Protein AF-A0A6G0IEF2-F1 (afdb_monomer_lite)

pLDDT: mean 70.85, std 19.6, range [24.03, 94.25]

Foldseek 3Di:
DDPPDDDPDPVVLQPDFWWKKKWAWDDPDDDDDPGIDIDIDGHPVVRVVRVVVVCVVCVVVVIGTDPVPIDGGDQWDDDPQWIQGNFAIHGDPVLLVVLLPQDDDPDPVSLVVNVVSLVVVCLQPPPLCVLCLVSVVCVDPPDDNDCDPSNVSSSVSSSVSSNDGDGDGDDDPVADQDFDWDDDPRDDTDRSSPRDGDDPPPPPDPDD

Organism: Larimichthys crocea (NCBI:txid215358)

Structure (mmCIF, N/CA/C/O backbone):
data_AF-A0A6G0IEF2-F1
#
_entry.id   AF-A0A6G0IEF2-F1
#
loop_
_atom_site.group_PDB
_atom_site.id
_atom_site.type_symbol
_atom_site.label_atom_id
_atom_site.label_alt_id
_atom_site.label_comp_id
_atom_site.label_asym_id
_atom_site.label_entity_id
_atom_site.label_seq_id
_atom_site.pdbx_PDB_ins_code
_atom_site.Cartn_x
_atom_site.Cartn_y
_atom_site.Cartn_z
_atom_site.occupancy
_atom_site.B_iso_or_equiv
_atom_site.auth_seq_id
_atom_site.auth_comp_id
_atom_site.auth_asym_id
_atom_site.auth_atom_id
_atom_site.pdbx_PDB_model_num
ATOM 1 N N . MET A 1 1 ? 6.137 7.334 -37.998 1.00 32.16 1 MET A N 1
ATOM 2 C CA . MET A 1 1 ? 5.995 8.700 -37.447 1.00 32.16 1 MET A CA 1
ATOM 3 C C . MET A 1 1 ? 7.221 8.982 -36.601 1.00 32.16 1 MET A C 1
ATOM 5 O O . MET A 1 1 ? 7.482 8.231 -35.670 1.00 32.16 1 MET A O 1
ATOM 9 N N . ASN A 1 2 ? 8.003 9.984 -37.003 1.00 24.03 2 ASN A N 1
ATOM 10 C CA . ASN A 1 2 ? 9.298 10.329 -36.420 1.00 24.03 2 ASN A CA 1
ATOM 11 C C . ASN A 1 2 ? 9.147 10.762 -34.958 1.00 24.03 2 ASN A C 1
ATOM 13 O O . ASN A 1 2 ? 8.373 11.664 -34.644 1.00 24.03 2 ASN A O 1
ATOM 17 N N . MET A 1 3 ? 9.891 10.103 -34.072 1.00 30.22 3 MET A N 1
ATOM 18 C CA . MET A 1 3 ? 9.991 10.445 -32.658 1.00 30.22 3 MET A CA 1
ATOM 19 C C . MET A 1 3 ? 10.996 11.588 -32.485 1.00 30.22 3 MET A C 1
ATOM 21 O O . MET A 1 3 ? 12.180 11.352 -32.289 1.00 30.22 3 MET A O 1
ATOM 25 N N . SER A 1 4 ? 10.528 12.832 -32.569 1.00 30.72 4 SER A N 1
ATOM 26 C CA . SER A 1 4 ? 11.307 14.027 -32.209 1.00 30.72 4 SER A CA 1
ATOM 27 C C . SER A 1 4 ? 10.723 14.698 -30.962 1.00 30.72 4 SER A C 1
ATOM 29 O O . SER A 1 4 ? 10.407 15.886 -30.960 1.00 30.72 4 SER A O 1
ATOM 31 N N . GLY A 1 5 ? 10.526 13.908 -29.904 1.00 34.19 5 GLY A N 1
ATOM 32 C CA . GLY A 1 5 ? 10.385 14.424 -28.545 1.00 34.19 5 GLY A CA 1
ATOM 33 C C . GLY A 1 5 ? 11.778 14.495 -27.933 1.00 34.19 5 GLY A C 1
ATOM 34 O O . GLY A 1 5 ? 12.506 13.508 -27.972 1.00 34.19 5 GLY A O 1
ATOM 35 N N . THR A 1 6 ? 12.166 15.661 -27.428 1.00 36.44 6 THR A N 1
ATOM 36 C CA . THR A 1 6 ? 13.465 15.925 -26.804 1.00 36.44 6 THR A CA 1
ATOM 37 C C . THR A 1 6 ? 13.811 14.858 -25.760 1.00 36.44 6 THR A C 1
ATOM 39 O O . THR A 1 6 ? 13.226 14.801 -24.679 1.00 36.44 6 THR A O 1
ATOM 42 N N . MET A 1 7 ? 14.763 13.986 -26.108 1.00 38.66 7 MET A N 1
ATOM 43 C CA . MET A 1 7 ? 15.340 13.003 -25.197 1.00 38.66 7 MET A CA 1
ATOM 44 C C . MET A 1 7 ? 16.109 13.750 -24.098 1.00 38.66 7 MET A C 1
ATOM 46 O O . MET A 1 7 ? 16.992 14.549 -24.422 1.00 38.66 7 MET A O 1
ATOM 50 N N . PRO A 1 8 ? 15.801 13.540 -22.807 1.00 41.84 8 PRO A N 1
ATOM 51 C CA . PRO A 1 8 ? 16.641 14.060 -21.741 1.00 41.84 8 PRO A CA 1
ATOM 52 C C . PRO A 1 8 ? 18.053 13.470 -21.855 1.00 41.84 8 PRO A C 1
ATOM 54 O O . PRO A 1 8 ? 18.236 12.309 -22.216 1.00 41.84 8 PRO A O 1
ATOM 57 N N . ASN A 1 9 ? 19.043 14.317 -21.579 1.00 36.69 9 ASN A N 1
ATOM 58 C CA . ASN A 1 9 ? 20.467 14.082 -21.798 1.00 36.69 9 ASN A CA 1
ATOM 59 C C . ASN A 1 9 ? 20.933 12.711 -21.257 1.00 36.69 9 ASN A C 1
ATOM 61 O O . ASN A 1 9 ? 20.835 12.438 -20.058 1.00 36.69 9 ASN A O 1
ATOM 65 N N . MET A 1 10 ? 21.460 11.869 -22.153 1.00 38.72 10 MET A N 1
ATOM 66 C CA . MET A 1 10 ? 21.789 10.449 -21.940 1.00 38.72 10 MET A CA 1
ATOM 67 C C . MET A 1 10 ? 22.817 10.215 -20.816 1.00 38.72 10 MET A C 1
ATOM 69 O O . MET A 1 10 ? 22.871 9.135 -20.237 1.00 38.72 10 MET A O 1
ATOM 73 N N . GLN A 1 11 ? 23.590 11.241 -20.444 1.00 36.62 11 GLN A N 1
ATOM 74 C CA . GLN A 1 11 ? 24.555 11.172 -19.342 1.00 36.62 11 GLN A CA 1
ATOM 75 C C . GLN A 1 11 ? 23.940 11.349 -17.940 1.00 36.62 11 GLN A C 1
ATOM 77 O O . GLN A 1 11 ? 24.555 10.914 -16.972 1.00 36.62 11 GLN A O 1
ATOM 82 N N . MET A 1 12 ? 22.729 11.911 -17.792 1.00 36.72 12 MET A N 1
ATOM 83 C CA . MET A 1 12 ? 22.083 12.029 -16.468 1.00 36.72 12 MET A CA 1
ATOM 84 C C . MET A 1 12 ? 21.384 10.741 -16.005 1.00 36.72 12 MET A C 1
ATOM 86 O O . MET A 1 12 ? 21.143 10.569 -14.813 1.00 36.72 12 MET A O 1
ATOM 90 N N . ILE A 1 13 ? 21.048 9.835 -16.929 1.00 45.25 13 ILE A N 1
ATOM 91 C CA . ILE A 1 13 ? 20.272 8.617 -16.632 1.00 45.25 13 ILE A CA 1
ATOM 92 C C . ILE A 1 13 ? 21.174 7.496 -16.084 1.00 45.25 13 ILE A C 1
ATOM 94 O O . ILE A 1 13 ? 20.723 6.675 -15.289 1.00 45.25 13 ILE A O 1
ATOM 98 N N . ASN A 1 14 ? 22.470 7.514 -16.410 1.00 37.28 14 ASN A N 1
ATOM 99 C CA . ASN A 1 14 ? 23.418 6.454 -16.043 1.00 37.28 14 ASN A CA 1
ATOM 100 C C . ASN A 1 14 ? 23.854 6.454 -14.565 1.00 37.28 14 ASN A C 1
ATOM 102 O O . ASN A 1 14 ? 24.574 5.550 -14.149 1.00 37.28 14 ASN A O 1
ATOM 106 N N . SER A 1 15 ? 23.421 7.429 -13.760 1.00 35.66 15 SER A N 1
ATOM 107 C CA . SER A 1 15 ? 23.782 7.523 -12.334 1.00 35.66 15 SER A CA 1
ATOM 108 C C . SER A 1 15 ? 22.657 7.163 -11.360 1.00 35.66 15 SER A C 1
ATOM 110 O O . SER A 1 15 ? 22.851 7.301 -10.154 1.00 35.66 15 SER A O 1
ATOM 112 N N . LEU A 1 16 ? 21.489 6.702 -11.820 1.00 39.94 16 LEU A N 1
ATOM 113 C CA . LEU A 1 16 ? 20.338 6.488 -10.937 1.00 39.94 16 LEU A CA 1
ATOM 114 C C . LEU A 1 16 ? 19.809 5.052 -10.996 1.00 39.94 16 LEU A C 1
ATOM 116 O O . LEU A 1 16 ? 19.498 4.511 -12.050 1.00 39.94 16 LEU A O 1
ATOM 120 N N . HIS A 1 17 ? 19.710 4.449 -9.812 1.00 55.31 17 HIS A N 1
ATOM 121 C CA . HIS A 1 17 ? 19.167 3.120 -9.559 1.00 55.31 17 HIS A CA 1
ATOM 122 C C . HIS A 1 17 ? 17.777 2.920 -10.200 1.00 55.31 17 HIS A C 1
ATOM 124 O O . HIS A 1 17 ? 16.811 3.504 -9.719 1.00 55.31 17 HIS A O 1
ATOM 130 N N . GLY A 1 18 ? 17.692 2.038 -11.207 1.00 59.16 18 GLY A N 1
ATOM 131 C CA . GLY A 1 18 ? 16.477 1.436 -11.780 1.00 59.16 18 GLY A CA 1
ATOM 132 C C . GLY A 1 18 ? 15.430 2.381 -12.398 1.00 59.16 18 GLY A C 1
ATOM 133 O O . GLY A 1 18 ? 15.259 3.535 -12.012 1.00 59.16 18 GLY A O 1
ATOM 134 N N . LEU A 1 19 ? 14.683 1.863 -13.374 1.00 62.94 19 LEU A N 1
ATOM 135 C CA . LEU A 1 19 ? 13.653 2.611 -14.096 1.00 62.94 19 LEU A CA 1
ATOM 136 C C . LEU A 1 19 ? 12.293 1.937 -13.971 1.00 62.94 19 LEU A C 1
ATOM 138 O O . LEU A 1 19 ? 12.163 0.712 -13.935 1.00 62.94 19 LEU A O 1
ATOM 142 N N . VAL A 1 20 ? 11.269 2.778 -13.925 1.00 60.00 20 VAL A N 1
ATOM 143 C CA . VAL A 1 20 ? 9.866 2.405 -13.886 1.00 60.00 20 VAL A CA 1
ATOM 144 C C . VAL A 1 20 ? 9.144 3.145 -15.008 1.00 60.00 20 VAL A C 1
ATOM 146 O O . VAL A 1 20 ? 9.213 4.371 -15.129 1.00 60.00 20 VAL A O 1
ATOM 149 N N . THR A 1 21 ? 8.416 2.393 -15.822 1.00 62.84 21 THR A N 1
ATOM 150 C CA . THR A 1 21 ? 7.542 2.924 -16.866 1.00 62.84 21 THR A CA 1
ATOM 151 C C . THR A 1 21 ? 6.118 2.482 -16.586 1.00 62.84 21 THR A C 1
ATOM 153 O O . THR A 1 21 ? 5.859 1.301 -16.378 1.00 62.84 21 THR A O 1
ATOM 156 N N . LEU A 1 22 ? 5.191 3.435 -16.590 1.00 66.12 22 LEU A N 1
ATOM 157 C CA . LEU A 1 22 ? 3.755 3.190 -16.552 1.00 66.12 22 LEU A CA 1
ATOM 158 C C . LEU A 1 22 ? 3.189 3.447 -17.949 1.00 66.12 22 LEU A C 1
ATOM 160 O O . LEU A 1 22 ? 3.193 4.584 -18.429 1.00 66.12 22 LEU A O 1
ATOM 164 N N . PHE A 1 23 ? 2.681 2.397 -18.577 1.00 62.25 23 PHE A N 1
ATOM 165 C CA . PHE A 1 23 ? 1.851 2.484 -19.765 1.00 62.25 23 PHE A CA 1
ATOM 166 C C . PHE A 1 23 ? 0.384 2.503 -19.369 1.00 62.25 23 PHE A C 1
ATOM 168 O O . PHE A 1 23 ? -0.100 1.567 -18.745 1.00 62.25 23 PHE A O 1
ATOM 175 N N . THR A 1 24 ? -0.336 3.530 -19.796 1.00 58.59 24 THR A N 1
ATOM 176 C CA . THR A 1 24 ? -1.799 3.531 -19.727 1.00 58.59 24 THR A CA 1
ATOM 177 C C . THR A 1 24 ? -2.323 3.002 -21.049 1.00 58.59 24 THR A C 1
ATOM 179 O O . THR A 1 24 ? -1.968 3.532 -22.106 1.00 58.59 24 THR A O 1
ATOM 182 N N . LEU A 1 25 ? -3.147 1.959 -21.022 1.00 56.38 25 LEU A N 1
ATOM 183 C CA . LEU A 1 25 ? -3.680 1.352 -22.238 1.00 56.38 25 LEU A CA 1
ATOM 184 C C . LEU A 1 25 ? -4.826 2.193 -22.828 1.00 56.38 25 LEU A C 1
ATOM 186 O O . LEU A 1 25 ? -5.594 2.841 -22.121 1.00 56.38 25 LEU A O 1
ATOM 190 N N . LEU A 1 26 ? -4.934 2.199 -24.157 1.00 51.12 26 LEU A N 1
ATOM 191 C CA . LEU A 1 26 ? -6.142 2.576 -24.892 1.00 51.12 26 LEU A CA 1
ATOM 192 C C . LEU A 1 26 ? -6.751 1.300 -25.458 1.00 51.12 26 LEU A C 1
ATOM 194 O O . LEU A 1 26 ? -6.205 0.698 -26.384 1.00 51.12 26 LEU A O 1
ATOM 198 N N . MET A 1 27 ? -7.899 0.905 -24.921 1.00 50.88 27 MET A N 1
ATOM 199 C CA . MET A 1 27 ? -8.697 -0.160 -25.516 1.00 50.88 27 MET A CA 1
ATOM 200 C C . MET A 1 27 ? -9.493 0.380 -26.709 1.00 50.88 27 MET A C 1
ATOM 202 O O . MET A 1 27 ? -10.083 1.457 -26.641 1.00 50.88 27 MET A O 1
ATOM 206 N N . VAL A 1 28 ? -9.509 -0.403 -27.790 1.00 50.53 28 VAL A N 1
ATOM 207 C CA . VAL A 1 28 ? -10.280 -0.170 -29.026 1.00 50.53 28 VAL A CA 1
ATOM 208 C C . VAL A 1 28 ? -11.658 -0.875 -28.970 1.00 50.53 28 VAL A C 1
ATOM 210 O O . VAL A 1 28 ? -12.433 -0.766 -29.909 1.00 50.53 28 VAL A O 1
ATOM 213 N N . ASN A 1 29 ? -12.017 -1.558 -27.867 1.00 42.44 29 ASN A N 1
ATOM 214 C CA . ASN A 1 29 ? -13.294 -2.282 -27.715 1.00 42.44 29 ASN A CA 1
ATOM 215 C C . ASN A 1 29 ? -13.947 -2.121 -26.320 1.00 42.44 29 ASN A C 1
ATOM 217 O O . ASN A 1 29 ? -13.227 -1.947 -25.332 1.00 42.44 29 ASN A O 1
ATOM 221 N N . PRO A 1 30 ? -15.294 -2.201 -26.206 1.00 49.78 30 PRO A N 1
ATOM 222 C CA . PRO A 1 30 ? -16.019 -1.957 -24.963 1.00 49.78 30 PRO A CA 1
ATOM 223 C C . PRO A 1 30 ? -16.183 -3.261 -24.165 1.00 49.78 30 PRO A C 1
ATOM 225 O O . PRO A 1 30 ? -17.080 -4.056 -24.428 1.00 49.78 30 PRO A O 1
ATOM 228 N N . GLY A 1 31 ? -15.321 -3.503 -23.179 1.00 48.03 31 GLY A N 1
ATOM 229 C CA . GLY A 1 31 ? -15.461 -4.668 -22.301 1.00 48.03 31 GLY A CA 1
ATOM 230 C C . GLY A 1 31 ? -14.334 -4.788 -21.284 1.00 48.03 31 GLY A C 1
ATOM 231 O O . GLY A 1 31 ? -13.298 -5.350 -21.600 1.00 48.03 31 GLY A O 1
ATOM 232 N N . ASN A 1 32 ? -14.587 -4.263 -20.081 1.00 47.66 32 ASN A N 1
ATOM 233 C CA . ASN A 1 32 ? -13.824 -4.365 -18.827 1.00 47.66 32 ASN A CA 1
ATOM 234 C C . ASN A 1 32 ? -12.306 -4.040 -18.889 1.00 47.66 32 ASN A C 1
ATOM 236 O O . ASN A 1 32 ? -11.521 -4.839 -19.399 1.00 47.66 32 ASN A O 1
ATOM 240 N N . PRO A 1 33 ? -11.853 -2.895 -18.349 1.00 51.59 33 PRO A N 1
ATOM 241 C CA . PRO A 1 33 ? -10.510 -2.408 -18.618 1.00 51.59 33 PRO A CA 1
ATOM 242 C C . PRO A 1 33 ? -9.421 -3.132 -17.812 1.00 51.59 33 PRO A C 1
ATOM 244 O O . PRO A 1 33 ? -9.466 -3.224 -16.587 1.00 51.59 33 PRO A O 1
ATOM 247 N N . LEU A 1 34 ? -8.372 -3.566 -18.511 1.00 52.03 34 LEU A N 1
ATOM 248 C CA . LEU A 1 34 ? -7.019 -3.485 -17.967 1.00 52.03 34 LEU A CA 1
ATOM 249 C C . LEU A 1 34 ? -6.549 -2.048 -18.229 1.00 52.03 34 LEU A C 1
ATOM 251 O O . LEU A 1 34 ? -6.310 -1.691 -19.380 1.00 52.03 34 LEU A O 1
ATOM 255 N N . ASP A 1 35 ? -6.499 -1.212 -17.192 1.00 67.44 35 ASP A N 1
ATOM 256 C CA . ASP A 1 35 ? -6.269 0.232 -17.359 1.00 67.44 35 ASP A CA 1
ATOM 257 C C . ASP A 1 35 ? -4.784 0.584 -17.560 1.00 67.44 35 ASP A C 1
ATOM 259 O O . ASP A 1 35 ? -4.432 1.393 -18.421 1.00 67.44 35 ASP A O 1
ATOM 263 N N . ASP A 1 36 ? -3.896 -0.057 -16.800 1.00 72.62 36 ASP A N 1
ATOM 264 C CA . ASP A 1 36 ? -2.512 0.382 -16.646 1.00 72.62 36 ASP A CA 1
ATOM 265 C C . ASP A 1 36 ? -1.541 -0.806 -16.513 1.00 72.62 36 ASP A C 1
ATOM 267 O O . ASP A 1 36 ? -1.758 -1.732 -15.728 1.00 72.62 36 ASP A O 1
ATOM 271 N N . ILE A 1 37 ? -0.433 -0.759 -17.254 1.00 77.62 37 ILE A N 1
ATOM 272 C CA . ILE A 1 37 ? 0.688 -1.701 -17.184 1.00 77.62 37 ILE A CA 1
ATOM 273 C C . ILE A 1 37 ? 1.899 -0.982 -16.600 1.00 77.62 37 ILE A C 1
ATOM 275 O O . ILE A 1 37 ? 2.319 0.057 -17.106 1.00 77.62 37 ILE A O 1
ATOM 279 N N . ILE A 1 38 ? 2.513 -1.573 -15.576 1.00 78.56 38 ILE A N 1
ATOM 280 C CA . ILE A 1 38 ? 3.795 -1.110 -15.037 1.00 78.56 38 ILE A CA 1
ATOM 281 C C . ILE A 1 38 ? 4.899 -2.063 -15.463 1.00 78.56 38 ILE A C 1
ATOM 283 O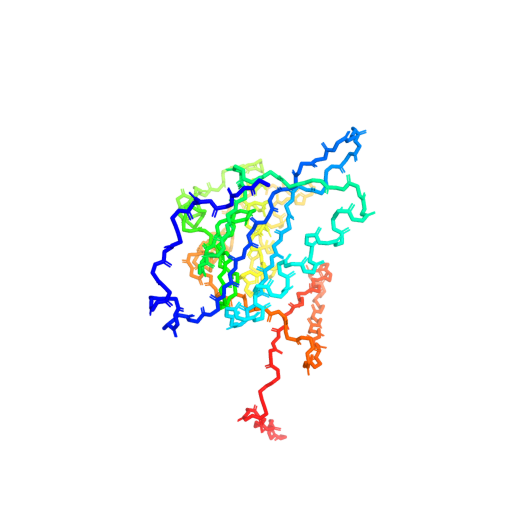 O . ILE A 1 38 ? 4.790 -3.275 -15.299 1.00 78.56 38 ILE A O 1
ATOM 287 N N . ILE A 1 39 ? 5.983 -1.482 -15.960 1.00 78.75 39 ILE A N 1
ATOM 288 C CA . ILE A 1 39 ? 7.228 -2.162 -16.291 1.00 78.75 39 ILE A CA 1
ATOM 289 C C . ILE A 1 39 ? 8.297 -1.640 -15.339 1.00 78.75 39 ILE A C 1
ATOM 291 O O . ILE A 1 39 ? 8.454 -0.428 -15.172 1.00 78.75 39 ILE A O 1
ATOM 295 N N . PHE A 1 40 ? 9.032 -2.557 -14.722 1.00 75.12 40 PHE A N 1
ATOM 296 C CA . PHE A 1 40 ? 10.177 -2.265 -13.871 1.00 75.12 40 PHE A CA 1
ATOM 297 C C . PHE A 1 40 ? 11.394 -2.995 -14.421 1.00 75.12 40 PHE A C 1
ATOM 299 O O . PHE A 1 40 ? 11.306 -4.185 -14.719 1.00 75.12 40 PHE A O 1
ATOM 306 N N . SER A 1 41 ? 12.524 -2.292 -14.488 1.00 75.19 41 SER A N 1
ATOM 307 C CA . SER A 1 41 ? 13.797 -2.895 -14.877 1.00 75.19 41 SER A CA 1
ATOM 308 C C . SER A 1 41 ? 14.954 -2.238 -14.126 1.00 75.19 41 SER A C 1
ATOM 310 O O . SER A 1 41 ? 14.910 -1.060 -13.759 1.00 75.19 41 SER A O 1
ATOM 312 N N . SER A 1 42 ? 16.011 -3.009 -13.886 1.00 73.56 42 SER A N 1
ATOM 313 C CA . SER A 1 42 ? 17.159 -2.595 -13.071 1.00 73.56 42 SER A CA 1
ATOM 314 C C . SER A 1 42 ? 18.173 -1.710 -13.802 1.00 73.56 42 SER A C 1
ATOM 316 O O . SER A 1 42 ? 18.952 -1.033 -13.136 1.00 73.56 42 SER A O 1
ATOM 318 N N . SER A 1 43 ? 18.170 -1.695 -15.139 1.00 76.19 43 SER A N 1
ATOM 319 C CA . SER A 1 43 ? 19.040 -0.851 -15.970 1.00 76.19 43 SER A CA 1
ATOM 320 C C . SER A 1 43 ? 18.274 -0.268 -17.155 1.00 76.19 43 SER A C 1
ATOM 322 O O . SER A 1 43 ? 17.198 -0.759 -17.503 1.00 76.19 43 SER A O 1
ATOM 324 N N . TRP A 1 44 ? 18.832 0.768 -17.784 1.00 77.19 44 TRP A N 1
ATOM 325 C CA . TRP A 1 44 ? 18.257 1.385 -18.981 1.00 77.19 44 TRP A CA 1
ATOM 326 C C . TRP A 1 44 ? 18.138 0.399 -20.146 1.00 77.19 44 TRP A C 1
ATOM 328 O O . TRP A 1 44 ? 17.095 0.327 -20.794 1.00 77.19 44 TRP A O 1
ATOM 338 N N . GLU A 1 45 ? 19.182 -0.392 -20.380 1.00 82.31 45 GLU A N 1
ATOM 339 C CA . GLU A 1 45 ? 19.264 -1.351 -21.482 1.00 82.31 45 GLU A CA 1
ATOM 340 C C . GLU A 1 45 ? 18.170 -2.410 -21.353 1.00 82.31 45 GLU A C 1
ATOM 342 O O . GLU A 1 45 ? 17.415 -2.644 -22.298 1.00 82.31 45 GLU A O 1
ATOM 347 N N . GLN A 1 46 ? 18.029 -2.981 -20.152 1.00 80.75 46 GLN A N 1
ATOM 348 C CA . GLN A 1 46 ? 16.972 -3.943 -19.860 1.00 80.75 46 GLN A CA 1
ATOM 349 C C . GLN A 1 46 ? 15.591 -3.292 -19.970 1.00 80.75 46 GLN A C 1
ATOM 351 O O . GLN A 1 46 ? 14.667 -3.887 -20.512 1.00 80.75 46 GLN A O 1
ATOM 356 N N . HIS A 1 47 ? 15.451 -2.048 -19.510 1.00 81.38 47 HIS A N 1
ATOM 357 C CA . HIS A 1 47 ? 14.175 -1.346 -19.550 1.00 81.38 47 HIS A CA 1
ATOM 358 C C . HIS A 1 47 ? 13.684 -1.066 -20.964 1.00 81.38 47 HIS A C 1
ATOM 360 O O . HIS A 1 47 ? 12.507 -1.256 -21.257 1.00 81.38 47 HIS A O 1
ATOM 366 N N . SER A 1 48 ? 14.585 -0.639 -21.846 1.00 82.94 48 SER A N 1
ATOM 367 C CA . SER A 1 48 ? 14.280 -0.430 -23.260 1.00 82.94 48 SER A CA 1
ATOM 368 C C . SER A 1 48 ? 13.810 -1.732 -23.916 1.00 82.94 48 SER A C 1
ATOM 370 O O . SER A 1 48 ? 12.787 -1.748 -24.605 1.00 82.94 48 SER A O 1
ATOM 372 N N . TYR A 1 49 ? 14.501 -2.840 -23.628 1.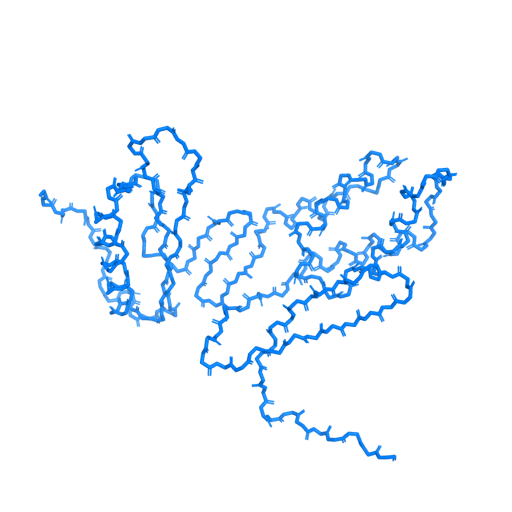00 87.62 49 TYR A N 1
ATOM 373 C CA . TYR A 1 49 ? 14.117 -4.168 -24.101 1.00 87.62 49 TYR A CA 1
ATOM 374 C C . TYR A 1 49 ? 12.737 -4.600 -23.581 1.00 87.62 49 TYR A C 1
ATOM 376 O O . TYR A 1 49 ? 11.876 -4.988 -24.371 1.00 87.62 49 TYR A O 1
ATOM 384 N N . ASP A 1 50 ? 12.493 -4.485 -22.273 1.00 84.56 50 ASP A N 1
ATOM 385 C CA . ASP A 1 50 ? 11.230 -4.888 -21.644 1.00 84.56 50 ASP A CA 1
ATOM 386 C C . ASP A 1 50 ? 10.050 -4.061 -22.170 1.00 84.56 50 ASP A C 1
ATOM 388 O O . ASP A 1 50 ? 8.987 -4.603 -22.483 1.00 84.56 50 ASP A O 1
ATOM 392 N N . VAL A 1 51 ? 10.245 -2.747 -22.315 1.00 85.94 51 VAL A N 1
ATOM 393 C CA . VAL A 1 51 ? 9.263 -1.833 -22.906 1.00 85.94 51 VAL A CA 1
ATOM 394 C C . VAL A 1 51 ? 8.914 -2.260 -24.328 1.00 85.94 51 VAL A C 1
ATOM 396 O O . VAL A 1 51 ? 7.730 -2.383 -24.651 1.00 85.94 51 VAL A O 1
ATOM 399 N N . GLN A 1 52 ? 9.919 -2.522 -25.164 1.00 87.81 52 GLN A N 1
ATOM 400 C CA . GLN A 1 52 ? 9.705 -2.953 -26.543 1.00 87.81 52 GLN A CA 1
ATOM 401 C C . GLN A 1 52 ? 8.941 -4.284 -26.595 1.00 87.81 52 GLN A C 1
ATOM 403 O O . GLN A 1 52 ? 7.926 -4.387 -27.284 1.00 87.81 52 GLN A O 1
ATOM 408 N N . ALA A 1 53 ? 9.350 -5.266 -25.788 1.00 88.19 53 ALA A N 1
ATOM 409 C CA . ALA A 1 53 ? 8.699 -6.570 -25.717 1.00 88.19 53 ALA A CA 1
ATOM 410 C C . ALA A 1 53 ? 7.224 -6.478 -25.283 1.00 88.19 53 ALA A C 1
ATOM 412 O O . ALA A 1 53 ? 6.373 -7.208 -25.799 1.00 88.19 53 ALA A O 1
ATOM 413 N N . VAL A 1 54 ? 6.895 -5.581 -24.346 1.00 86.31 54 VAL A N 1
ATOM 414 C CA . VAL A 1 54 ? 5.505 -5.332 -23.936 1.00 86.31 54 VAL A CA 1
ATOM 415 C C . VAL A 1 54 ? 4.712 -4.659 -25.054 1.00 86.31 54 VAL A C 1
ATOM 417 O O . VAL A 1 54 ? 3.601 -5.099 -25.344 1.00 86.31 54 VAL A O 1
ATOM 420 N N . LEU A 1 55 ? 5.266 -3.641 -25.717 1.00 85.00 55 LEU A N 1
ATOM 421 C CA . LEU A 1 55 ? 4.597 -2.963 -26.833 1.00 85.00 55 LEU A CA 1
ATOM 422 C C . LEU A 1 55 ? 4.306 -3.915 -28.000 1.00 85.00 55 LEU A C 1
ATOM 424 O O . LEU A 1 55 ? 3.221 -3.847 -28.580 1.00 85.00 55 LEU A O 1
ATOM 428 N N . ASP A 1 56 ? 5.224 -4.829 -28.309 1.00 87.69 56 ASP A N 1
ATOM 429 C CA . ASP A 1 56 ? 5.024 -5.830 -29.358 1.00 87.69 56 ASP A CA 1
ATOM 430 C C . ASP A 1 56 ? 3.916 -6.826 -28.987 1.00 87.69 56 ASP A C 1
ATOM 432 O O . ASP A 1 56 ? 3.045 -7.121 -29.806 1.00 87.69 56 ASP A O 1
ATOM 436 N N . LYS A 1 57 ? 3.868 -7.282 -27.727 1.00 87.62 57 LYS A N 1
ATOM 437 C CA . LYS A 1 57 ? 2.768 -8.128 -27.230 1.00 87.62 57 LYS A CA 1
ATOM 438 C C . LYS A 1 57 ? 1.419 -7.413 -27.279 1.00 87.62 57 LYS A C 1
ATOM 440 O O . LYS A 1 57 ? 0.435 -8.015 -27.701 1.00 87.62 57 LYS A O 1
ATOM 445 N N . LEU A 1 58 ? 1.370 -6.142 -26.878 1.00 85.12 58 LEU A N 1
ATOM 446 C CA . LEU A 1 58 ? 0.153 -5.331 -26.942 1.00 85.12 58 LEU A CA 1
ATOM 447 C C . LEU A 1 58 ? -0.328 -5.175 -28.383 1.00 85.12 58 LEU A C 1
ATOM 449 O O . LEU A 1 58 ? -1.502 -5.412 -28.659 1.00 85.12 58 LEU A O 1
ATOM 453 N N . ARG A 1 59 ? 0.586 -4.871 -29.311 1.00 85.00 59 ARG A N 1
ATOM 454 C CA . ARG A 1 59 ? 0.275 -4.772 -30.740 1.00 85.00 59 ARG A CA 1
ATOM 455 C C . ARG A 1 59 ? -0.295 -6.081 -31.285 1.00 85.00 59 ARG A C 1
ATOM 457 O O . ARG A 1 59 ? -1.318 -6.050 -31.962 1.00 85.00 59 ARG A O 1
ATOM 464 N N . ASN A 1 60 ? 0.321 -7.216 -30.953 1.00 86.00 60 ASN A N 1
ATOM 465 C CA . ASN A 1 60 ? -0.148 -8.537 -31.382 1.00 86.00 60 ASN A CA 1
ATOM 466 C C . ASN A 1 60 ? -1.525 -8.893 -30.799 1.00 86.00 60 ASN A C 1
ATOM 468 O O . ASN A 1 60 ? -2.297 -9.598 -31.439 1.00 86.00 60 ASN A O 1
ATOM 472 N N . ALA A 1 61 ? -1.850 -8.381 -29.610 1.00 83.19 61 ALA A N 1
ATOM 473 C CA . ALA A 1 61 ? -3.159 -8.532 -28.980 1.00 83.19 61 ALA A CA 1
ATOM 474 C C . ALA A 1 61 ? -4.212 -7.517 -29.480 1.00 83.19 61 ALA A C 1
ATOM 476 O O . ALA A 1 61 ? -5.333 -7.505 -28.975 1.00 83.19 61 ALA A O 1
ATOM 477 N N . GLY A 1 62 ? -3.874 -6.644 -30.439 1.00 81.62 62 GLY A N 1
ATOM 478 C CA . GLY A 1 62 ? -4.773 -5.593 -30.930 1.00 81.62 62 GLY A CA 1
ATOM 479 C C . GLY A 1 62 ? -5.002 -4.450 -29.933 1.00 81.62 62 GLY A C 1
ATOM 480 O O . GLY A 1 62 ? -5.984 -3.717 -30.043 1.00 81.62 62 GLY A O 1
ATOM 481 N N . LEU A 1 63 ? -4.111 -4.292 -28.950 1.00 81.56 63 LEU A N 1
ATOM 482 C CA . LEU A 1 63 ? -4.184 -3.273 -27.907 1.00 81.56 63 LEU A CA 1
ATOM 483 C C . LEU A 1 63 ? -3.314 -2.067 -28.263 1.00 81.56 63 LEU A C 1
ATOM 485 O O . LEU A 1 63 ? -2.194 -2.205 -28.756 1.00 81.56 63 LEU A O 1
ATOM 489 N N . SER A 1 64 ? -3.822 -0.868 -27.985 1.00 77.31 64 SER A N 1
ATOM 490 C CA . SER A 1 64 ? -3.095 0.389 -28.176 1.00 77.31 64 SER A CA 1
ATOM 491 C C . SER A 1 64 ? -2.736 1.017 -26.831 1.00 77.31 64 SER A C 1
ATOM 493 O O . SER A 1 64 ? -3.295 0.675 -25.794 1.00 77.31 64 SER A O 1
ATOM 495 N N . VAL A 1 65 ? -1.789 1.954 -26.830 1.00 80.81 65 VAL A N 1
ATOM 496 C CA . VAL A 1 65 ? -1.327 2.646 -25.618 1.00 80.81 65 VAL A CA 1
ATOM 497 C C . VAL A 1 65 ? -1.665 4.131 -25.698 1.00 80.81 65 VAL A C 1
ATOM 499 O O . VAL A 1 65 ? -1.458 4.774 -26.728 1.00 80.81 65 VAL A O 1
ATOM 502 N N . ASN A 1 66 ? -2.148 4.711 -24.595 1.00 80.44 66 ASN A N 1
ATOM 503 C CA . ASN A 1 66 ? -2.330 6.151 -24.472 1.00 80.44 66 ASN A CA 1
ATOM 504 C C . ASN A 1 66 ? -0.993 6.824 -24.174 1.00 80.44 66 ASN A C 1
ATOM 506 O O . ASN A 1 66 ? -0.640 7.041 -23.013 1.00 80.44 66 ASN A O 1
ATOM 510 N N . MET A 1 67 ? -0.264 7.232 -25.206 1.00 76.44 67 MET A N 1
ATOM 511 C CA . MET A 1 67 ? 1.010 7.931 -25.011 1.00 76.44 67 MET A CA 1
ATOM 512 C C . MET A 1 67 ? 0.882 9.236 -24.212 1.00 76.44 67 MET A C 1
ATOM 514 O O . MET A 1 67 ? 1.821 9.607 -23.518 1.00 76.44 67 MET A O 1
ATOM 518 N N . LYS A 1 68 ? -0.276 9.914 -24.247 1.00 75.00 68 LYS A N 1
ATOM 519 C CA . LYS A 1 68 ? -0.493 11.163 -23.495 1.00 75.00 68 LYS A CA 1
ATOM 520 C C . LYS A 1 68 ? -0.681 10.932 -21.993 1.00 75.00 68 LYS A C 1
ATOM 522 O O . LYS A 1 68 ? -0.343 11.809 -21.207 1.00 75.00 68 LYS A O 1
ATOM 527 N N . LYS A 1 69 ? -1.251 9.787 -21.599 1.00 74.12 69 LYS A N 1
ATOM 528 C CA . LYS A 1 69 ? -1.456 9.419 -20.183 1.00 74.12 69 LYS A CA 1
ATOM 529 C C . LYS A 1 69 ? -0.316 8.567 -19.617 1.00 74.12 69 LYS A C 1
ATOM 531 O O . LYS A 1 69 ? -0.123 8.547 -18.404 1.00 74.12 69 LYS A O 1
ATOM 536 N N . SER A 1 70 ? 0.453 7.915 -20.488 1.00 78.75 70 SER A N 1
ATOM 537 C CA . SER A 1 70 ? 1.595 7.087 -20.105 1.00 78.75 70 SER A CA 1
ATOM 538 C C . SER A 1 70 ? 2.738 7.927 -19.536 1.00 78.75 70 SER A C 1
ATOM 540 O O . SER A 1 70 ? 3.022 9.035 -19.993 1.00 78.75 70 SER A O 1
ATOM 542 N N . LYS A 1 71 ? 3.433 7.375 -18.542 1.00 79.56 71 LYS A N 1
ATOM 543 C CA . LYS A 1 71 ? 4.607 7.974 -17.903 1.00 79.56 71 LYS A CA 1
ATOM 544 C C . LYS A 1 71 ? 5.799 7.062 -18.151 1.00 79.56 71 LYS A C 1
ATOM 546 O O . LYS A 1 71 ? 5.961 6.053 -17.471 1.00 79.56 71 LYS A O 1
ATOM 551 N N . LEU A 1 72 ? 6.625 7.424 -19.125 1.00 77.69 72 LEU A N 1
ATOM 552 C CA . LEU A 1 72 ? 7.794 6.631 -19.498 1.00 77.69 72 LEU A CA 1
ATOM 553 C C . LEU A 1 72 ? 9.046 7.061 -18.735 1.00 77.69 72 LEU A C 1
ATOM 555 O O . LEU A 1 72 ? 9.193 8.241 -18.404 1.00 77.69 72 LEU A O 1
ATOM 559 N N . PHE A 1 73 ? 9.949 6.102 -18.527 1.00 75.81 73 PHE A N 1
ATOM 560 C CA . PHE A 1 73 ? 11.330 6.312 -18.085 1.00 75.81 73 PHE A CA 1
ATOM 561 C C . PHE A 1 73 ? 11.442 7.168 -16.814 1.00 75.81 73 PHE A C 1
ATOM 563 O O . PHE A 1 73 ? 12.200 8.137 -16.753 1.00 75.81 73 PHE A O 1
ATOM 570 N N . ARG A 1 74 ? 10.646 6.846 -15.789 1.00 79.69 74 ARG A N 1
ATOM 571 C CA . ARG A 1 74 ? 10.674 7.535 -14.493 1.00 79.69 74 ARG A CA 1
ATOM 572 C C . ARG A 1 74 ? 11.439 6.707 -13.467 1.00 79.69 74 ARG A C 1
ATOM 574 O O . ARG A 1 74 ? 11.434 5.488 -13.513 1.00 79.69 74 ARG A O 1
ATOM 581 N N . THR A 1 75 ? 12.058 7.360 -12.493 1.00 75.44 75 THR A N 1
ATOM 582 C CA . THR A 1 75 ? 12.662 6.677 -11.332 1.00 75.44 75 THR A CA 1
ATOM 583 C C . THR A 1 75 ? 11.622 6.351 -10.253 1.00 75.44 75 THR A C 1
ATOM 585 O O . THR A 1 75 ? 11.809 5.439 -9.447 1.00 75.44 75 THR A O 1
ATOM 588 N N . SER A 1 76 ? 10.500 7.081 -10.246 1.00 79.06 76 SER A N 1
ATOM 589 C CA . SER A 1 76 ? 9.331 6.815 -9.407 1.00 79.06 76 SER A CA 1
ATOM 590 C C . SER A 1 76 ? 8.035 7.307 -10.060 1.00 79.06 76 SER A C 1
ATOM 592 O O . SER A 1 76 ? 8.045 8.248 -10.858 1.00 79.06 76 SER A O 1
ATOM 594 N N . LEU A 1 77 ? 6.908 6.673 -9.730 1.00 82.31 77 LEU A N 1
ATOM 595 C CA . LEU A 1 77 ? 5.581 7.065 -10.203 1.00 82.31 77 LEU A CA 1
ATOM 596 C C . LEU A 1 77 ? 4.486 6.768 -9.176 1.00 82.31 77 LEU A C 1
ATOM 598 O O . LEU A 1 77 ? 4.565 5.803 -8.424 1.00 82.31 77 LEU A O 1
ATOM 602 N N . LYS A 1 78 ? 3.437 7.595 -9.174 1.00 80.62 78 LYS A N 1
ATOM 603 C CA . LYS A 1 78 ? 2.213 7.373 -8.392 1.00 80.62 78 LYS A CA 1
ATOM 604 C C . LYS A 1 78 ? 1.287 6.416 -9.146 1.00 80.62 78 LYS A C 1
ATOM 606 O O . LYS A 1 78 ? 0.945 6.698 -10.296 1.00 80.62 78 LYS A O 1
ATOM 611 N N . PHE A 1 79 ? 0.892 5.324 -8.497 1.00 76.50 79 PHE A N 1
ATOM 612 C CA . PHE A 1 79 ? 0.003 4.286 -9.018 1.00 76.50 79 PHE A CA 1
ATOM 613 C C . PHE A 1 79 ? -0.891 3.722 -7.909 1.00 76.50 79 PHE A C 1
ATOM 615 O O . PHE A 1 79 ? -0.387 3.305 -6.871 1.00 76.50 79 PHE A O 1
ATOM 622 N N . LEU A 1 80 ? -2.213 3.727 -8.115 1.00 73.94 80 LEU A N 1
ATOM 623 C CA . LEU A 1 80 ? -3.219 3.206 -7.169 1.00 73.94 80 LEU A CA 1
ATOM 624 C C . LEU A 1 80 ? -3.037 3.676 -5.706 1.00 73.94 80 LEU A C 1
ATOM 626 O O . LEU A 1 80 ? -3.226 2.911 -4.765 1.00 73.94 80 LEU A O 1
ATOM 630 N N . GLY A 1 81 ? -2.648 4.940 -5.495 1.00 72.69 81 GLY A N 1
ATOM 631 C CA . GLY A 1 81 ? -2.421 5.494 -4.149 1.00 72.69 81 GLY A CA 1
ATOM 632 C C . GLY A 1 81 ? -1.099 5.075 -3.489 1.00 72.69 81 GLY A C 1
ATOM 633 O O . GLY A 1 81 ? -0.917 5.284 -2.286 1.00 72.69 81 GLY A O 1
ATOM 634 N N . HIS A 1 82 ? -0.180 4.510 -4.273 1.00 80.19 82 HIS A N 1
ATOM 635 C CA . HIS A 1 82 ? 1.178 4.147 -3.884 1.00 80.19 82 HIS A CA 1
ATOM 636 C C . HIS A 1 82 ? 2.210 4.863 -4.757 1.00 80.19 82 HIS A C 1
ATOM 638 O O . HIS A 1 82 ? 1.925 5.244 -5.892 1.00 80.19 82 HIS A O 1
ATOM 644 N N . ILE A 1 83 ? 3.430 5.005 -4.247 1.00 82.75 83 ILE A N 1
ATOM 645 C CA . ILE A 1 83 ? 4.599 5.418 -5.021 1.00 82.75 83 ILE A CA 1
ATOM 646 C C . ILE A 1 83 ? 5.392 4.163 -5.365 1.00 82.75 83 ILE A C 1
ATOM 648 O O . ILE A 1 83 ? 5.919 3.491 -4.484 1.00 82.75 83 ILE A O 1
ATOM 652 N N . VAL A 1 84 ? 5.480 3.848 -6.650 1.00 81.19 84 VAL A N 1
ATOM 653 C CA . VAL A 1 84 ? 6.285 2.745 -7.174 1.00 81.19 84 VAL A CA 1
ATOM 654 C C . VAL A 1 84 ? 7.613 3.313 -7.651 1.00 81.19 84 VAL A C 1
ATOM 656 O O . VAL A 1 84 ? 7.638 4.231 -8.468 1.00 81.19 84 VAL A O 1
ATOM 659 N N . SER A 1 85 ? 8.714 2.780 -7.142 1.00 80.44 85 SER A N 1
ATOM 660 C CA . SER A 1 85 ? 10.078 3.143 -7.520 1.00 80.44 85 SER A CA 1
ATOM 661 C C . SER A 1 85 ? 10.898 1.891 -7.821 1.00 80.44 85 SER A C 1
ATOM 663 O O . SER A 1 85 ? 10.429 0.763 -7.655 1.00 80.44 85 SER A O 1
ATOM 665 N N . ALA A 1 86 ? 12.155 2.077 -8.218 1.00 70.50 86 ALA A N 1
ATOM 666 C CA . ALA A 1 86 ? 13.081 0.964 -8.384 1.00 70.50 86 ALA A CA 1
ATOM 667 C C . ALA A 1 86 ? 13.346 0.172 -7.089 1.00 70.50 86 ALA A C 1
ATOM 669 O O . ALA A 1 86 ? 13.657 -1.016 -7.138 1.00 70.50 86 ALA A O 1
ATOM 670 N N . THR A 1 87 ? 13.226 0.816 -5.926 1.00 71.81 87 THR A N 1
ATOM 671 C CA . THR A 1 87 ? 13.490 0.190 -4.623 1.00 71.81 87 THR A CA 1
ATOM 672 C C . THR A 1 87 ? 12.284 -0.562 -4.065 1.00 71.81 87 THR A C 1
ATOM 674 O O . THR A 1 87 ? 12.445 -1.370 -3.150 1.00 71.81 87 THR A O 1
ATOM 677 N N . GLY A 1 88 ? 11.089 -0.332 -4.613 1.00 75.06 88 GLY A N 1
ATOM 678 C CA . GLY A 1 88 ? 9.873 -1.014 -4.199 1.00 75.06 88 GLY A CA 1
ATOM 679 C C . GLY A 1 88 ? 8.631 -0.138 -4.288 1.00 75.06 88 GLY A C 1
ATOM 680 O O . GLY A 1 88 ? 8.561 0.827 -5.046 1.00 75.06 88 GLY A O 1
ATOM 681 N N . VAL A 1 89 ? 7.634 -0.495 -3.490 1.00 81.62 89 VAL A N 1
ATOM 682 C CA . VAL A 1 89 ? 6.357 0.200 -3.367 1.00 81.62 89 VAL A CA 1
ATOM 683 C C . VAL A 1 89 ? 6.303 0.891 -2.010 1.00 81.62 89 VAL A C 1
ATOM 685 O O . VAL A 1 89 ? 6.515 0.265 -0.969 1.00 81.62 89 VAL A O 1
ATOM 688 N N . ASN A 1 90 ? 6.007 2.185 -2.024 1.00 82.56 90 ASN A N 1
ATOM 689 C CA . ASN A 1 90 ? 5.804 3.018 -0.847 1.00 82.56 90 ASN A CA 1
ATOM 690 C C . ASN A 1 90 ? 4.364 3.549 -0.816 1.00 82.56 90 ASN A C 1
ATOM 692 O O . ASN A 1 90 ? 3.672 3.587 -1.835 1.00 82.56 90 ASN A O 1
ATOM 696 N N . VAL A 1 91 ? 3.894 3.951 0.357 1.00 82.62 91 VAL A N 1
ATOM 697 C CA . VAL A 1 91 ? 2.631 4.674 0.494 1.00 82.62 91 VAL A CA 1
ATOM 698 C C . VAL A 1 91 ? 2.842 6.114 0.043 1.00 82.62 91 VAL A C 1
ATOM 700 O O . VAL A 1 91 ? 3.894 6.711 0.260 1.00 82.62 91 VAL A O 1
ATOM 703 N N . ASP A 1 92 ? 1.835 6.663 -0.617 1.00 81.88 92 ASP A N 1
ATOM 704 C CA . ASP A 1 92 ? 1.807 8.069 -0.987 1.00 81.88 92 ASP A CA 1
ATOM 705 C C . ASP A 1 92 ? 1.749 8.983 0.258 1.00 81.88 92 ASP A C 1
ATOM 707 O O . ASP A 1 92 ? 0.863 8.778 1.095 1.00 81.88 92 ASP A O 1
ATOM 711 N N . PRO A 1 93 ? 2.641 9.982 0.400 1.00 79.94 93 PRO A N 1
ATOM 712 C CA . PRO A 1 93 ? 2.630 10.933 1.509 1.00 79.94 93 PRO A CA 1
ATOM 713 C C . PRO A 1 93 ? 1.274 11.603 1.746 1.00 79.94 93 PRO A C 1
ATOM 715 O O . PRO A 1 93 ? 0.873 11.738 2.901 1.00 79.94 93 PRO A O 1
ATOM 718 N N . ASP A 1 94 ? 0.529 11.922 0.681 1.00 79.81 94 ASP A N 1
ATOM 719 C CA . ASP A 1 94 ? -0.802 12.540 0.786 1.00 79.81 94 ASP A CA 1
ATOM 720 C C . ASP A 1 94 ? -1.770 11.632 1.571 1.00 79.81 94 ASP A C 1
ATOM 722 O O . ASP A 1 94 ? -2.579 12.072 2.392 1.00 79.81 94 ASP A O 1
ATOM 726 N N . ASN A 1 95 ? -1.659 10.320 1.349 1.00 79.19 95 ASN A N 1
ATOM 727 C CA . ASN A 1 95 ? -2.478 9.322 2.027 1.00 79.19 95 ASN A CA 1
ATOM 728 C C . ASN A 1 95 ? -2.022 9.094 3.474 1.00 79.19 95 ASN A C 1
ATOM 730 O O . ASN A 1 95 ? -2.851 8.813 4.341 1.00 79.19 95 ASN A O 1
ATOM 734 N N . ILE A 1 96 ? -0.721 9.230 3.749 1.00 79.94 96 ILE A N 1
ATOM 735 C CA . ILE A 1 96 ? -0.178 9.171 5.112 1.00 79.94 96 ILE A CA 1
ATOM 736 C C . ILE A 1 96 ? -0.747 10.324 5.942 1.00 79.94 96 ILE A C 1
ATOM 738 O O . ILE A 1 96 ? -1.227 10.103 7.056 1.00 79.94 96 ILE A O 1
ATOM 742 N N . GLU A 1 97 ? -0.736 11.540 5.398 1.00 81.25 97 GLU A N 1
ATOM 743 C CA . GLU A 1 97 ? -1.264 12.725 6.072 1.00 81.25 97 GLU A CA 1
ATOM 744 C C . GLU A 1 97 ? -2.766 12.591 6.359 1.00 81.25 97 GLU A C 1
ATOM 746 O O . GLU A 1 97 ? -3.212 12.823 7.486 1.00 81.25 97 GLU A O 1
ATOM 751 N N . ALA A 1 98 ? -3.545 12.112 5.384 1.00 82.00 98 ALA A N 1
ATOM 752 C CA . ALA A 1 98 ? -4.973 11.854 5.564 1.00 82.00 98 ALA A CA 1
ATOM 753 C C . ALA A 1 98 ? -5.259 10.868 6.715 1.00 82.00 98 ALA A C 1
ATOM 755 O O . ALA A 1 98 ? -6.218 11.044 7.470 1.00 82.00 98 ALA A O 1
ATOM 756 N N . VAL A 1 99 ? -4.413 9.847 6.893 1.00 80.75 99 VAL A N 1
ATOM 757 C CA . VAL A 1 99 ? -4.520 8.891 8.007 1.00 80.75 99 VAL A CA 1
ATOM 758 C C . VAL A 1 99 ? -4.113 9.525 9.340 1.00 80.75 99 VAL A C 1
ATOM 760 O O . VAL A 1 99 ? -4.780 9.308 10.356 1.00 80.75 99 VAL A O 1
ATOM 763 N N . GLN A 1 100 ? -3.044 10.327 9.366 1.00 81.19 100 GLN A N 1
ATOM 764 C CA . GLN A 1 100 ? -2.605 11.020 10.583 1.00 81.19 100 GLN A CA 1
ATOM 765 C C . GLN A 1 100 ? -3.636 12.034 11.081 1.00 81.19 100 GLN A C 1
ATOM 767 O O . GLN A 1 100 ? -3.845 12.150 12.289 1.00 81.19 100 GLN A O 1
ATOM 772 N N . ASN A 1 101 ? -4.344 12.696 10.172 1.00 85.38 101 ASN A N 1
ATOM 773 C CA . ASN A 1 101 ? -5.374 13.675 10.510 1.00 85.38 101 ASN A CA 1
ATOM 774 C C . ASN A 1 101 ? -6.757 13.047 10.737 1.00 85.38 101 ASN A C 1
ATOM 776 O O . ASN A 1 101 ? -7.702 13.745 11.107 1.00 85.38 101 ASN A O 1
ATOM 780 N N . PHE A 1 102 ? -6.896 11.727 10.574 1.00 84.31 102 PHE A N 1
ATOM 781 C CA . PHE A 1 102 ? -8.178 11.059 10.762 1.00 84.31 102 PHE A CA 1
ATOM 782 C C . PHE A 1 102 ? -8.632 11.150 1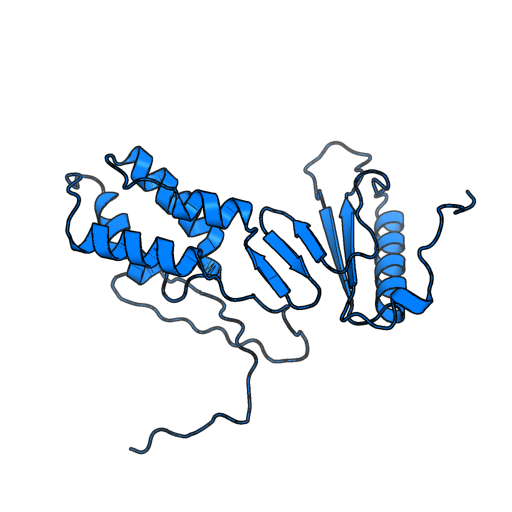2.237 1.00 84.31 102 PHE A C 1
ATOM 784 O O . PHE A 1 102 ? -7.852 10.790 13.137 1.00 84.31 102 PHE A O 1
ATOM 791 N N . PRO A 1 103 ? -9.868 11.618 12.513 1.00 88.38 103 PRO A N 1
ATOM 792 C CA . PRO A 1 103 ? -10.388 11.762 13.871 1.00 88.38 103 PRO A CA 1
ATOM 793 C C . PRO A 1 103 ? -10.7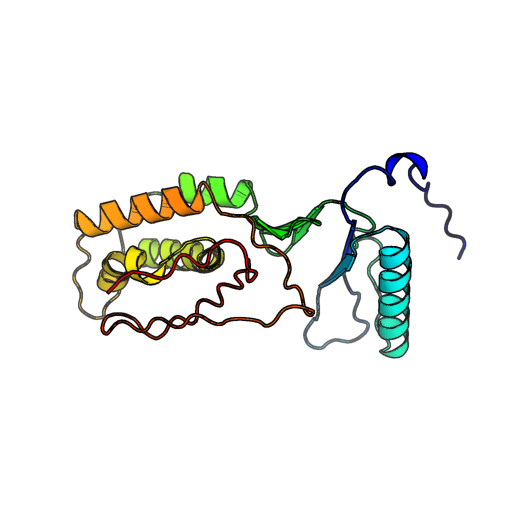74 10.410 14.481 1.00 88.38 103 PRO A C 1
ATOM 795 O O . PRO A 1 103 ? -11.078 9.450 13.772 1.00 88.38 103 PRO A O 1
ATOM 798 N N . ALA A 1 104 ? -10.806 10.333 15.814 1.00 88.56 104 ALA A N 1
ATOM 799 C CA . ALA A 1 104 ? -11.303 9.142 16.496 1.00 88.56 104 ALA A CA 1
ATOM 800 C C . ALA A 1 104 ? -12.781 8.899 16.116 1.00 88.56 104 ALA A C 1
ATOM 802 O O . ALA A 1 104 ? -13.598 9.822 16.203 1.00 88.56 104 ALA A O 1
ATOM 803 N N . PRO A 1 105 ? -13.153 7.691 15.659 1.00 89.88 105 PRO A N 1
ATOM 804 C CA . PRO A 1 105 ? -14.509 7.428 15.208 1.00 89.88 105 PRO A CA 1
ATOM 805 C C . PRO A 1 105 ? -15.484 7.432 16.390 1.00 89.88 105 PRO A C 1
ATOM 807 O O . PRO A 1 105 ? -15.309 6.717 17.370 1.00 89.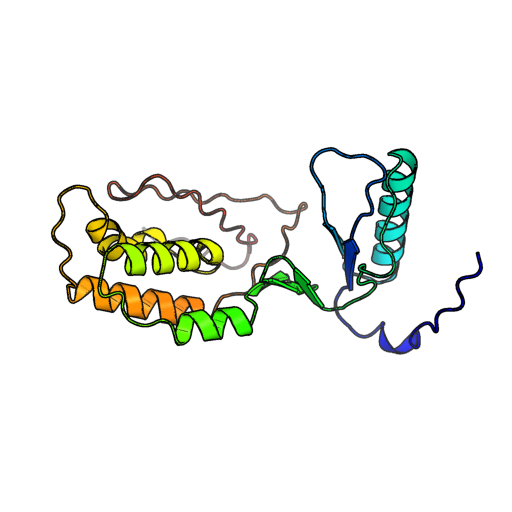88 105 PRO A O 1
ATOM 810 N N . THR A 1 106 ? -16.557 8.208 16.263 1.00 89.69 106 THR A N 1
ATOM 811 C CA . THR A 1 106 ? -17.603 8.350 17.292 1.00 89.69 106 THR A CA 1
ATOM 812 C C . THR A 1 106 ? -18.807 7.437 17.061 1.00 89.69 106 THR A C 1
ATOM 814 O O . THR A 1 106 ? -19.706 7.365 17.893 1.00 89.69 106 THR A O 1
ATOM 817 N N . ASN A 1 107 ? -18.854 6.746 15.920 1.00 89.50 107 ASN A N 1
ATOM 818 C CA . ASN A 1 107 ? -19.940 5.845 15.553 1.00 89.50 107 ASN A CA 1
ATOM 819 C C . ASN A 1 107 ? -19.455 4.706 14.645 1.00 89.50 107 ASN A C 1
ATOM 821 O O . ASN A 1 107 ? -18.371 4.762 14.057 1.00 89.50 107 ASN A O 1
ATOM 825 N N . LEU A 1 108 ? -20.305 3.688 14.478 1.00 89.44 108 LEU A N 1
ATOM 826 C CA . LEU A 1 108 ? -20.004 2.498 13.679 1.00 89.44 108 LEU A CA 1
ATOM 827 C C . LEU A 1 108 ? -19.666 2.824 12.214 1.00 89.44 108 LEU A C 1
ATOM 829 O O . LEU A 1 108 ? -18.752 2.224 11.653 1.00 89.44 108 LEU A O 1
ATOM 833 N N . LYS A 1 109 ? -20.353 3.794 11.594 1.00 89.44 109 LYS A N 1
ATOM 834 C CA . LYS A 1 109 ? -20.076 4.187 10.201 1.00 89.44 109 LYS A CA 1
ATOM 835 C C . LYS A 1 109 ? -18.690 4.825 10.068 1.00 89.44 109 LYS A C 1
ATOM 837 O O . LYS A 1 109 ? -17.972 4.538 9.116 1.00 89.44 109 LYS A O 1
ATOM 842 N N . ALA A 1 110 ? -18.299 5.689 11.004 1.00 90.19 110 ALA A N 1
ATOM 843 C CA . ALA A 1 110 ? -16.970 6.298 11.038 1.00 90.19 110 ALA A CA 1
ATOM 844 C C . ALA A 1 110 ? -15.877 5.242 11.264 1.00 90.19 110 ALA A C 1
ATOM 846 O O . ALA A 1 110 ? -14.857 5.253 10.579 1.00 90.19 110 ALA A O 1
ATOM 847 N N . LEU A 1 111 ? -16.132 4.279 12.152 1.00 90.94 111 LEU A N 1
ATOM 848 C CA . LEU A 1 111 ? -15.229 3.162 12.412 1.00 90.94 111 LEU A CA 1
ATOM 849 C C . LEU A 1 111 ? -15.036 2.268 11.177 1.00 90.94 111 LEU A C 1
ATOM 851 O O . LEU A 1 111 ? -13.915 1.881 10.863 1.00 90.94 111 LEU A O 1
ATOM 855 N N . GLN A 1 112 ? -16.112 1.957 10.452 1.00 89.88 112 GLN A N 1
ATOM 856 C CA . GLN A 1 112 ? -16.034 1.181 9.211 1.00 89.88 112 GLN A CA 1
ATOM 857 C C . GLN A 1 112 ? -15.210 1.898 8.136 1.00 89.88 112 GLN A C 1
ATOM 859 O O . GLN A 1 112 ? -14.410 1.250 7.466 1.00 89.88 112 GLN A O 1
ATOM 864 N N . ARG A 1 113 ? -15.358 3.223 8.003 1.00 89.56 113 ARG A N 1
ATOM 865 C CA . ARG A 1 113 ? -14.543 4.033 7.081 1.00 89.56 113 ARG A CA 1
ATOM 866 C C . ARG A 1 113 ? -13.063 3.988 7.446 1.00 89.56 113 ARG A C 1
ATOM 868 O O . ARG A 1 113 ? -12.239 3.723 6.577 1.00 89.56 113 ARG A O 1
ATOM 875 N N . LEU A 1 114 ? -12.745 4.179 8.727 1.00 88.19 114 LEU A N 1
ATOM 876 C CA . LEU A 1 114 ? -11.377 4.077 9.229 1.00 88.19 114 LEU A CA 1
ATOM 877 C C . LEU A 1 114 ? -10.775 2.701 8.923 1.00 88.19 114 LEU A C 1
ATOM 879 O O . LEU A 1 114 ? -9.681 2.620 8.379 1.00 88.19 114 LEU A O 1
ATOM 883 N N . LEU A 1 115 ? -11.483 1.620 9.261 1.00 88.88 115 LEU A N 1
ATOM 884 C CA . LEU A 1 115 ? -10.979 0.260 9.066 1.00 88.88 115 LEU A CA 1
ATOM 885 C C . LEU A 1 115 ? -10.846 -0.108 7.587 1.00 88.88 115 LEU A C 1
ATOM 887 O O . LEU A 1 115 ? -9.903 -0.807 7.240 1.00 88.88 115 LEU A O 1
ATOM 891 N N . GLY A 1 116 ? -11.740 0.374 6.719 1.00 88.50 116 GLY A N 1
ATOM 892 C CA . GLY A 1 116 ? -11.608 0.201 5.271 1.00 88.50 116 GLY A CA 1
ATOM 893 C C . GLY A 1 116 ? -10.350 0.880 4.726 1.00 88.50 116 GLY A C 1
ATOM 894 O O . GLY A 1 116 ? -9.572 0.252 4.012 1.00 88.50 116 GLY A O 1
ATOM 895 N N . MET A 1 117 ? -10.103 2.127 5.137 1.00 84.94 117 MET A N 1
ATOM 896 C CA . MET A 1 117 ? -8.881 2.858 4.784 1.00 84.94 117 MET A CA 1
ATOM 897 C C . MET A 1 117 ? -7.623 2.183 5.341 1.00 84.94 117 MET A C 1
ATOM 899 O O . MET A 1 117 ? -6.659 1.965 4.615 1.00 84.94 117 MET A O 1
ATOM 903 N N . ALA A 1 118 ? -7.630 1.805 6.618 1.00 85.94 118 ALA A N 1
ATOM 904 C CA . ALA A 1 118 ? -6.494 1.149 7.256 1.00 85.94 118 ALA A CA 1
ATOM 905 C C . ALA A 1 118 ? -6.206 -0.227 6.628 1.00 85.94 118 ALA A C 1
ATOM 907 O O . ALA A 1 118 ? -5.045 -0.600 6.465 1.00 85.94 118 ALA A O 1
ATOM 908 N N . TRP A 1 119 ? -7.254 -0.951 6.216 1.00 86.19 119 TRP A N 1
ATOM 909 C CA . TRP A 1 119 ? -7.127 -2.207 5.485 1.00 86.19 119 TRP A CA 1
ATOM 910 C C . TRP A 1 119 ? -6.464 -2.016 4.123 1.00 86.19 119 TRP A C 1
ATOM 912 O O . TRP A 1 119 ? -5.637 -2.836 3.750 1.00 86.19 119 TRP A O 1
ATOM 922 N N . TRP A 1 120 ? -6.734 -0.933 3.391 1.00 82.88 120 TRP A N 1
ATOM 923 C CA . TRP A 1 120 ? -6.051 -0.670 2.115 1.00 82.88 120 TRP A CA 1
ATOM 924 C C . TRP A 1 120 ? -4.516 -0.653 2.260 1.00 82.88 120 TRP A C 1
ATOM 926 O O . TRP A 1 120 ? -3.793 -1.158 1.402 1.00 82.88 120 TRP A O 1
ATOM 936 N N . TYR A 1 121 ? -4.015 -0.187 3.406 1.00 81.25 121 TYR A N 1
ATOM 937 C CA . TYR A 1 121 ? -2.587 -0.119 3.719 1.00 81.25 121 TYR A CA 1
ATOM 938 C C . TYR A 1 121 ? -2.087 -1.243 4.644 1.00 81.25 121 TYR A C 1
ATOM 940 O O . TYR A 1 121 ? -0.944 -1.190 5.099 1.00 81.25 121 TYR A O 1
ATOM 948 N N . HIS A 1 122 ? -2.884 -2.288 4.913 1.00 84.06 122 HIS A N 1
ATOM 949 C CA . HIS A 1 122 ? -2.526 -3.329 5.893 1.00 84.06 122 HIS A CA 1
ATOM 950 C C . HIS A 1 122 ? -1.199 -4.037 5.577 1.00 84.06 122 HIS A C 1
ATOM 952 O O . HIS A 1 122 ? -0.497 -4.454 6.492 1.00 84.06 122 HIS A O 1
ATOM 958 N N . ARG A 1 123 ? -0.815 -4.130 4.295 1.00 81.69 123 ARG A N 1
ATOM 959 C CA . ARG A 1 123 ? 0.450 -4.747 3.849 1.00 81.69 123 ARG A CA 1
ATOM 960 C C . ARG A 1 123 ? 1.693 -4.042 4.405 1.00 81.69 123 ARG A C 1
ATOM 962 O O . ARG A 1 123 ? 2.750 -4.658 4.494 1.00 81.69 123 ARG A O 1
ATOM 969 N N . PHE A 1 124 ? 1.559 -2.775 4.789 1.00 80.94 124 PHE A N 1
ATOM 970 C CA . PHE A 1 124 ? 2.615 -1.963 5.392 1.00 80.94 124 PHE A CA 1
ATOM 971 C C . PHE A 1 124 ? 2.630 -2.056 6.927 1.00 80.94 124 PHE A C 1
ATOM 973 O O . PHE A 1 124 ? 3.577 -1.610 7.568 1.00 80.94 124 PHE A O 1
ATOM 980 N N . VAL A 1 125 ? 1.606 -2.661 7.538 1.00 83.31 125 VAL A N 1
ATOM 981 C CA . VAL A 1 125 ? 1.447 -2.749 8.993 1.00 83.31 125 VAL A CA 1
ATOM 982 C C . VAL A 1 125 ? 1.670 -4.186 9.452 1.00 83.31 125 VAL A C 1
ATOM 984 O O . VAL A 1 125 ? 0.889 -5.093 9.166 1.00 83.31 125 VAL A O 1
ATOM 987 N N . THR A 1 126 ? 2.734 -4.409 10.222 1.00 83.06 126 THR A N 1
ATOM 988 C CA . THR A 1 126 ? 2.981 -5.730 10.818 1.00 83.06 126 THR A CA 1
ATOM 989 C C . THR A 1 126 ? 1.913 -6.034 11.872 1.00 83.06 126 THR A C 1
ATOM 991 O O . THR A 1 126 ? 1.577 -5.171 12.678 1.00 83.06 126 THR A O 1
ATOM 994 N N . ASN A 1 127 ? 1.386 -7.263 11.871 1.00 83.25 127 ASN A N 1
ATOM 995 C CA . ASN A 1 127 ? 0.348 -7.731 12.800 1.00 83.25 127 ASN A CA 1
ATOM 996 C C . ASN A 1 127 ? -0.942 -6.888 12.789 1.00 83.25 127 ASN A C 1
ATOM 998 O O . ASN A 1 127 ? -1.619 -6.786 13.812 1.00 83.25 127 ASN A O 1
ATOM 1002 N N . PHE A 1 128 ? -1.311 -6.321 11.632 1.00 86.38 128 PHE A N 1
ATOM 1003 C CA . PHE A 1 128 ? -2.506 -5.483 11.473 1.00 86.38 128 PHE A CA 1
ATOM 1004 C C . PHE A 1 128 ? -3.753 -6.061 12.159 1.00 86.38 128 PHE A C 1
ATOM 1006 O O . PHE A 1 128 ? -4.422 -5.355 12.907 1.00 86.38 128 PHE A O 1
ATOM 1013 N N . SER A 1 129 ? -4.041 -7.349 11.956 1.00 86.50 129 SER A N 1
ATOM 1014 C CA . SER A 1 129 ? -5.248 -7.997 12.484 1.00 86.50 129 SER A CA 1
ATOM 1015 C C . SER A 1 129 ? -5.295 -8.035 14.011 1.00 86.50 129 SER A C 1
ATOM 1017 O O . SER A 1 129 ? -6.370 -7.870 14.577 1.00 86.50 129 SER A O 1
ATOM 1019 N N . GLN A 1 130 ? -4.146 -8.196 14.676 1.00 87.31 130 GLN A N 1
ATOM 1020 C CA . GLN A 1 130 ? -4.062 -8.168 16.141 1.00 87.31 130 GLN A CA 1
ATOM 1021 C C . GLN A 1 130 ? -4.296 -6.752 16.669 1.00 87.31 130 GLN A C 1
ATOM 1023 O O . GLN A 1 130 ? -5.036 -6.556 17.625 1.00 87.31 130 GLN A O 1
ATOM 1028 N N . ILE A 1 131 ? -3.711 -5.751 16.006 1.00 89.06 131 ILE A N 1
ATOM 1029 C CA . ILE A 1 131 ? -3.871 -4.345 16.391 1.00 89.06 131 ILE A CA 1
ATOM 1030 C C . ILE A 1 131 ? -5.321 -3.895 16.161 1.00 89.06 131 ILE A C 1
ATOM 1032 O O . ILE A 1 131 ? -5.892 -3.188 16.982 1.00 89.06 131 ILE A O 1
ATOM 1036 N N . ALA A 1 132 ? -5.936 -4.311 15.053 1.00 89.81 132 ALA A N 1
ATOM 1037 C CA . ALA A 1 132 ? -7.297 -3.937 14.688 1.00 89.81 132 ALA A CA 1
ATOM 1038 C C . ALA A 1 132 ? -8.384 -4.754 15.412 1.00 89.81 132 ALA A C 1
ATOM 1040 O O . ALA A 1 132 ? -9.565 -4.466 15.222 1.00 89.81 132 ALA A O 1
ATOM 1041 N N . GLU A 1 133 ? -8.036 -5.762 16.216 1.00 90.06 133 GLU A N 1
ATOM 1042 C CA . GLU A 1 133 ? -8.992 -6.618 16.936 1.00 90.06 133 GLU A CA 1
ATOM 1043 C C . GLU A 1 133 ? -9.984 -5.820 17.801 1.00 90.06 133 GLU A C 1
ATOM 1045 O O . GLU A 1 133 ? -11.185 -5.915 17.521 1.00 90.06 133 GLU A O 1
ATOM 1050 N N . PRO A 1 134 ? -9.551 -4.950 18.739 1.00 90.56 134 PRO A N 1
ATOM 1051 C CA . PRO A 1 134 ? -10.484 -4.216 19.598 1.00 90.56 134 PRO A CA 1
ATOM 1052 C C . PRO A 1 134 ? -11.406 -3.294 18.791 1.00 90.56 134 PRO A C 1
ATOM 1054 O O . PRO A 1 134 ? -12.562 -3.084 19.152 1.00 90.56 134 PRO A O 1
ATOM 1057 N N . LEU A 1 135 ? -10.933 -2.794 17.646 1.00 90.81 135 LEU A N 1
ATOM 1058 C CA . LEU A 1 135 ? -11.734 -1.994 16.720 1.00 90.81 135 LEU A CA 1
ATOM 1059 C C . LEU A 1 135 ? -12.743 -2.855 15.947 1.00 90.81 135 LEU A C 1
ATOM 1061 O O . LEU A 1 135 ? -13.882 -2.444 15.741 1.00 90.81 135 LEU A O 1
ATOM 1065 N N . ASN A 1 136 ? -12.368 -4.063 15.530 1.00 89.88 136 ASN A N 1
ATOM 1066 C CA . ASN A 1 136 ? -13.281 -4.997 14.874 1.00 89.88 136 ASN A CA 1
ATOM 1067 C C . ASN A 1 136 ? -14.332 -5.561 15.841 1.00 89.88 136 ASN A C 1
ATOM 1069 O O . ASN A 1 136 ? -15.459 -5.819 15.415 1.00 89.88 136 ASN A O 1
ATOM 1073 N N . ALA A 1 137 ? -14.020 -5.693 17.134 1.00 88.88 137 ALA A N 1
ATOM 1074 C CA . ALA A 1 137 ? -14.981 -6.102 18.155 1.00 88.88 137 ALA A CA 1
ATOM 1075 C C . ALA A 1 137 ? -16.192 -5.152 18.228 1.00 88.88 137 ALA A C 1
ATOM 1077 O O . ALA A 1 137 ? -17.327 -5.615 18.347 1.00 88.88 137 ALA A O 1
ATOM 1078 N N . LEU A 1 138 ? -15.978 -3.845 18.025 1.00 87.31 138 LEU A N 1
ATOM 1079 C CA . LEU A 1 138 ? -17.043 -2.834 17.961 1.00 87.31 138 LEU A CA 1
ATOM 1080 C C . LEU A 1 138 ? -17.972 -2.977 16.741 1.00 87.31 138 LEU A C 1
ATOM 1082 O O . LEU A 1 138 ? -19.046 -2.378 16.721 1.00 87.31 138 LEU A O 1
ATOM 1086 N N . LYS A 1 139 ? -17.583 -3.754 15.719 1.00 87.38 139 LYS A N 1
ATOM 1087 C CA . LYS A 1 139 ? -18.418 -4.046 14.539 1.00 87.38 139 LYS A CA 1
ATOM 1088 C C . LYS A 1 139 ? -19.311 -5.277 14.707 1.00 87.38 139 LYS A C 1
ATOM 1090 O O . LYS A 1 139 ? -20.144 -5.521 13.833 1.00 87.38 139 LYS A O 1
ATOM 1095 N N . LYS A 1 140 ? -19.135 -6.077 15.765 1.00 86.50 140 LYS A N 1
ATOM 1096 C CA . LYS A 1 140 ? -19.906 -7.314 15.962 1.00 86.50 140 LYS A CA 1
ATOM 1097 C C . LYS A 1 140 ? -21.400 -6.994 16.110 1.00 86.50 140 LYS A C 1
ATOM 1099 O O . LYS A 1 140 ? -21.785 -6.021 16.758 1.00 86.50 140 LYS A O 1
ATOM 1104 N N . LYS A 1 141 ? -22.257 -7.811 15.489 1.00 80.25 141 LYS A N 1
ATOM 1105 C CA . LYS A 1 141 ? -23.716 -7.626 15.527 1.00 80.25 141 LYS A CA 1
ATOM 1106 C C . LYS A 1 141 ? -24.199 -7.676 16.982 1.00 80.25 141 LYS A C 1
ATOM 1108 O O . LYS A 1 141 ? -23.891 -8.625 17.691 1.00 80.25 141 LYS A O 1
ATOM 1113 N N . GLY A 1 142 ? -24.940 -6.654 17.411 1.00 77.38 142 GLY A N 1
ATOM 1114 C CA . GLY A 1 142 ? -25.442 -6.537 18.787 1.00 77.38 142 GLY A CA 1
ATOM 1115 C C . GLY A 1 142 ? -24.454 -5.933 19.794 1.00 77.38 142 GLY A C 1
ATOM 1116 O O . GLY A 1 142 ? -24.829 -5.732 20.945 1.00 77.38 142 GLY A O 1
ATOM 1117 N N . ALA A 1 143 ? -23.223 -5.597 19.390 1.00 80.38 143 ALA A N 1
ATOM 1118 C CA . ALA A 1 143 ? -22.283 -4.908 20.268 1.00 80.38 143 ALA A CA 1
ATOM 1119 C C . ALA A 1 143 ? -22.696 -3.441 20.478 1.00 80.38 143 ALA A C 1
ATOM 1121 O O . ALA A 1 143 ? -22.993 -2.715 19.525 1.00 80.38 143 ALA A O 1
ATOM 1122 N N . LYS A 1 144 ? -22.673 -2.980 21.734 1.00 83.25 144 LYS A N 1
ATOM 1123 C CA . LYS A 1 144 ? -22.805 -1.553 22.050 1.00 83.25 144 LYS A CA 1
ATOM 1124 C C . LYS A 1 144 ? -21.523 -0.844 21.620 1.00 83.25 144 LYS A C 1
ATOM 1126 O O . LYS A 1 144 ? -20.430 -1.255 22.005 1.00 83.25 144 LYS A O 1
ATOM 1131 N N . PHE A 1 145 ? -21.652 0.236 20.854 1.00 87.38 145 PHE A N 1
ATOM 1132 C CA . PHE A 1 145 ? -20.504 1.064 20.498 1.00 87.38 145 PHE A CA 1
ATOM 1133 C C . PHE A 1 145 ? -19.979 1.763 21.760 1.00 87.38 145 PHE A C 1
ATOM 1135 O O . PHE A 1 145 ? -20.578 2.722 22.245 1.00 87.38 145 PHE A O 1
ATOM 1142 N N . SER A 1 146 ? -18.889 1.245 22.321 1.00 88.38 146 SER A N 1
ATOM 1143 C CA . SER A 1 146 ? -18.227 1.792 23.501 1.00 88.38 146 SER A CA 1
ATOM 1144 C C . SER A 1 146 ? -16.739 1.909 23.216 1.00 88.38 146 SER A C 1
ATOM 1146 O O . SER A 1 146 ? -16.044 0.910 23.046 1.00 88.38 146 SER A O 1
ATOM 1148 N N . TRP A 1 147 ? -16.255 3.144 23.119 1.00 91.19 147 TRP A N 1
ATOM 1149 C CA . TRP A 1 147 ? -14.853 3.411 22.836 1.00 91.19 147 TRP A CA 1
ATOM 1150 C C . TRP A 1 147 ? -14.008 3.167 24.090 1.00 91.19 147 TRP A C 1
ATOM 1152 O O . TRP A 1 147 ? -13.931 4.016 24.976 1.00 91.19 147 TRP A O 1
ATOM 1162 N N . SER A 1 148 ? -13.417 1.977 24.190 1.00 91.44 148 SER A N 1
ATOM 1163 C CA . SER A 1 148 ? -12.606 1.581 25.343 1.00 91.44 148 SER A CA 1
ATOM 1164 C C . SER A 1 148 ? -11.168 2.119 25.253 1.00 91.44 148 SER A C 1
ATOM 1166 O O . SER A 1 148 ? -10.700 2.452 24.159 1.00 91.44 148 SER A O 1
ATOM 1168 N N . PRO A 1 149 ? -10.408 2.138 26.366 1.00 93.38 149 PRO A N 1
ATOM 1169 C CA . PRO A 1 149 ? -8.979 2.455 26.332 1.00 93.38 149 PRO A CA 1
ATOM 1170 C C . PRO A 1 149 ? -8.195 1.565 25.354 1.00 93.38 149 PRO A C 1
ATOM 1172 O O . PRO A 1 149 ? -7.337 2.061 24.632 1.00 93.38 149 PRO A O 1
ATOM 1175 N N . ALA A 1 150 ? -8.553 0.280 25.242 1.00 91.75 150 ALA A N 1
ATOM 1176 C CA . ALA A 1 150 ? -7.950 -0.636 24.272 1.00 91.75 150 ALA A CA 1
ATOM 1177 C C . ALA A 1 150 ? -8.220 -0.216 22.814 1.00 91.75 150 ALA A C 1
ATOM 1179 O O . ALA A 1 150 ? -7.323 -0.305 21.975 1.00 91.75 150 ALA A O 1
ATOM 1180 N N . CYS A 1 151 ? -9.421 0.297 22.512 1.00 91.69 151 CYS A N 1
ATOM 1181 C CA . CYS A 1 151 ? -9.739 0.854 21.192 1.00 91.69 151 CYS A CA 1
ATOM 1182 C C . CYS A 1 151 ? -8.894 2.096 20.894 1.00 91.69 151 CYS A C 1
ATOM 1184 O O . CYS A 1 151 ? -8.380 2.237 19.784 1.00 91.69 151 CYS A O 1
ATOM 1186 N N . GLN A 1 152 ? -8.705 2.968 21.889 1.00 93.44 152 GLN A N 1
ATOM 1187 C CA . GLN A 1 152 ? -7.866 4.156 21.747 1.00 93.44 152 GLN A CA 1
ATOM 1188 C C . GLN A 1 152 ? -6.400 3.788 21.495 1.00 93.44 152 GLN A C 1
ATOM 1190 O O . GLN A 1 152 ? -5.779 4.344 20.589 1.00 93.44 152 GLN A O 1
ATOM 1195 N N . THR A 1 153 ? -5.855 2.826 22.243 1.00 94.25 153 THR A N 1
ATOM 1196 C CA . THR A 1 153 ? -4.490 2.329 22.033 1.00 94.25 153 THR A CA 1
ATOM 1197 C C . THR A 1 153 ? -4.333 1.743 20.634 1.00 94.25 153 THR A C 1
ATOM 1199 O O . THR A 1 153 ? -3.438 2.159 19.904 1.00 94.25 153 THR A O 1
ATOM 1202 N N . ALA A 1 154 ? -5.240 0.858 20.212 1.00 92.50 154 ALA A N 1
ATOM 1203 C CA . ALA A 1 154 ? -5.229 0.282 18.869 1.00 92.50 154 ALA A CA 1
ATOM 1204 C C . ALA A 1 154 ? -5.293 1.341 17.763 1.00 92.50 154 ALA A C 1
ATOM 1206 O O . ALA A 1 154 ? -4.549 1.269 16.784 1.00 92.50 154 ALA A O 1
ATOM 1207 N N . PHE A 1 155 ? -6.150 2.350 17.930 1.00 91.81 155 PHE A N 1
ATOM 1208 C CA . PHE A 1 155 ? -6.272 3.463 16.996 1.00 91.81 155 PHE A CA 1
ATOM 1209 C C . PHE A 1 155 ? -4.962 4.248 16.857 1.00 91.81 155 PHE A C 1
ATOM 1211 O O . PHE A 1 155 ? -4.499 4.482 15.740 1.00 91.81 155 PHE A O 1
ATOM 1218 N N . ILE A 1 156 ? -4.329 4.605 17.978 1.00 91.06 156 ILE A N 1
ATOM 1219 C CA . ILE A 1 156 ? -3.043 5.316 17.985 1.00 91.06 156 ILE A CA 1
ATOM 1220 C C . ILE A 1 156 ? -1.943 4.448 17.360 1.00 91.06 156 ILE A C 1
ATOM 1222 O O . ILE A 1 156 ? -1.186 4.928 16.518 1.00 91.06 156 ILE A O 1
ATOM 1226 N N . THR A 1 157 ? -1.873 3.162 17.713 1.00 90.81 157 THR A N 1
ATOM 1227 C CA . THR A 1 157 ? -0.889 2.228 17.150 1.00 90.81 157 THR A CA 1
ATOM 1228 C C . THR A 1 157 ? -1.044 2.091 15.635 1.00 90.81 157 THR A C 1
ATOM 1230 O O . THR A 1 157 ? -0.043 2.126 14.919 1.00 90.81 157 THR A O 1
ATOM 1233 N N . LEU A 1 158 ? -2.276 1.993 15.120 1.00 89.12 158 LEU A N 1
ATOM 1234 C CA . LEU A 1 158 ? -2.531 1.975 13.676 1.00 89.12 158 LEU A CA 1
ATOM 1235 C C . LEU A 1 158 ? -2.053 3.260 13.001 1.00 89.12 158 LEU A C 1
ATOM 1237 O O . LEU A 1 158 ? -1.344 3.180 11.999 1.00 89.12 158 LEU A O 1
ATOM 1241 N N . LYS A 1 159 ? -2.382 4.431 13.559 1.00 88.19 159 LYS A N 1
ATOM 1242 C CA . LYS A 1 159 ? -1.935 5.722 13.013 1.00 88.19 159 LYS A CA 1
ATOM 1243 C C . LYS A 1 159 ? -0.413 5.827 12.979 1.00 88.19 159 LYS A C 1
ATOM 1245 O O . LYS A 1 159 ? 0.140 6.227 11.962 1.00 88.19 159 LYS A O 1
ATOM 1250 N N . ASN A 1 160 ? 0.265 5.406 14.043 1.00 88.12 160 ASN A N 1
ATOM 1251 C CA . ASN A 1 160 ? 1.725 5.449 14.125 1.00 88.12 160 ASN A CA 1
ATOM 1252 C C . ASN A 1 160 ? 2.400 4.511 13.114 1.00 88.12 160 ASN A C 1
ATOM 1254 O O . ASN A 1 160 ? 3.388 4.892 12.490 1.00 88.12 160 ASN A O 1
ATOM 1258 N N . ASN A 1 161 ? 1.860 3.306 12.914 1.00 86.38 161 ASN A N 1
ATOM 1259 C CA . ASN A 1 161 ? 2.394 2.371 11.922 1.00 86.38 161 ASN A CA 1
ATOM 1260 C C . ASN A 1 161 ? 2.170 2.865 10.488 1.00 86.38 161 ASN A C 1
ATOM 1262 O O . ASN A 1 161 ? 3.056 2.742 9.646 1.00 86.38 161 ASN A O 1
ATOM 1266 N N . LEU A 1 162 ? 1.008 3.462 10.215 1.00 82.75 162 LEU A N 1
ATOM 1267 C CA . LEU A 1 162 ? 0.695 4.044 8.909 1.00 82.75 162 LEU A CA 1
ATOM 1268 C C . LEU A 1 162 ? 1.443 5.361 8.652 1.00 82.75 162 LEU A C 1
ATOM 1270 O O . LEU A 1 162 ? 1.643 5.721 7.498 1.00 82.75 162 LEU A O 1
ATOM 1274 N N . ALA A 1 163 ? 1.901 6.048 9.703 1.00 81.62 163 ALA A N 1
ATOM 1275 C CA . ALA A 1 163 ? 2.742 7.239 9.606 1.00 81.62 163 ALA A CA 1
ATOM 1276 C C . ALA A 1 163 ? 4.164 6.942 9.108 1.00 81.62 163 ALA A C 1
ATOM 1278 O O . ALA A 1 163 ? 4.799 7.811 8.514 1.00 81.62 163 ALA A O 1
ATOM 1279 N N . LYS A 1 164 ? 4.678 5.734 9.371 1.00 78.88 164 LYS A N 1
ATOM 1280 C CA . LYS A 1 164 ? 6.038 5.313 9.002 1.00 78.88 164 LYS A CA 1
ATOM 1281 C C . LYS A 1 164 ? 6.017 3.931 8.338 1.00 78.88 164 LYS A C 1
ATOM 1283 O O . LYS A 1 164 ? 6.551 2.975 8.907 1.00 78.88 164 LYS A O 1
ATOM 1288 N N . PRO A 1 165 ? 5.392 3.801 7.156 1.00 78.50 165 PRO A N 1
ATOM 1289 C CA . PRO A 1 165 ? 5.299 2.519 6.482 1.00 78.50 165 PRO A CA 1
ATOM 1290 C C . PRO A 1 165 ? 6.690 2.069 5.995 1.00 78.50 165 PRO A C 1
ATOM 1292 O O . PRO A 1 165 ? 7.468 2.888 5.498 1.00 78.50 165 PRO A O 1
ATOM 1295 N N . PRO A 1 166 ? 7.033 0.775 6.112 1.00 81.06 166 PRO A N 1
ATOM 1296 C CA . PRO A 1 166 ? 8.233 0.231 5.492 1.00 81.06 166 PRO A CA 1
ATOM 1297 C C . PRO A 1 166 ? 8.085 0.221 3.964 1.00 81.06 166 PRO A C 1
ATOM 1299 O O . PRO A 1 166 ? 6.988 0.051 3.442 1.00 81.06 166 PRO A O 1
ATOM 1302 N N . VAL A 1 167 ? 9.188 0.329 3.225 1.00 76.62 167 VAL A N 1
ATOM 1303 C CA . VAL A 1 167 ? 9.155 0.129 1.767 1.00 76.62 167 VAL A CA 1
ATOM 1304 C C . VAL A 1 167 ? 8.995 -1.363 1.473 1.00 76.62 167 VAL A C 1
ATOM 1306 O O . VAL A 1 167 ? 9.775 -2.183 1.961 1.00 76.62 167 VAL A O 1
ATOM 1309 N N . LEU A 1 168 ? 7.991 -1.723 0.671 1.00 79.00 168 LEU A N 1
ATOM 1310 C CA . LEU A 1 168 ? 7.800 -3.097 0.211 1.00 79.00 168 LEU A CA 1
ATOM 1311 C C . LEU A 1 168 ? 8.646 -3.325 -1.041 1.00 79.00 168 LEU A C 1
ATOM 1313 O O . LEU A 1 168 ? 8.325 -2.800 -2.103 1.00 79.00 168 LEU A O 1
ATOM 1317 N N . GLY A 1 169 ? 9.728 -4.092 -0.919 1.00 76.38 169 GLY A N 1
ATOM 1318 C CA . GLY A 1 169 ? 10.585 -4.432 -2.057 1.00 76.38 169 GLY A CA 1
ATOM 1319 C C . GLY A 1 169 ? 9.853 -5.243 -3.132 1.00 76.38 169 GLY A C 1
ATOM 1320 O O . GLY A 1 169 ? 8.888 -5.957 -2.843 1.00 76.38 169 GLY A O 1
ATOM 1321 N N . HIS A 1 170 ? 10.330 -5.149 -4.374 1.00 74.81 170 HIS A N 1
ATOM 1322 C CA . HIS A 1 170 ? 9.809 -5.957 -5.480 1.00 74.81 170 HIS A CA 1
ATOM 1323 C C . HIS A 1 170 ? 10.099 -7.450 -5.264 1.00 74.81 170 HIS A C 1
ATOM 1325 O O . HIS A 1 170 ? 11.159 -7.799 -4.733 1.00 74.81 170 HIS A O 1
ATOM 1331 N N . PRO A 1 171 ? 9.183 -8.349 -5.666 1.00 70.12 171 PRO A N 1
ATOM 1332 C CA . PRO A 1 171 ? 9.411 -9.783 -5.560 1.00 70.12 171 PRO A CA 1
ATOM 1333 C C . PRO A 1 171 ? 10.591 -10.198 -6.447 1.00 70.12 171 PRO A C 1
ATOM 1335 O O . PRO A 1 171 ? 10.589 -9.955 -7.652 1.00 70.12 171 PRO A O 1
ATOM 1338 N N . ASN A 1 172 ? 11.594 -10.851 -5.859 1.00 71.81 172 ASN A N 1
ATOM 1339 C CA . ASN A 1 172 ? 12.683 -11.451 -6.622 1.00 71.81 172 ASN A CA 1
ATOM 1340 C C . ASN A 1 172 ? 12.305 -12.888 -6.998 1.00 71.81 172 ASN A C 1
ATOM 1342 O O . ASN A 1 172 ? 12.320 -13.770 -6.145 1.00 71.81 172 ASN A O 1
ATOM 1346 N N . ILE A 1 173 ? 11.983 -13.113 -8.273 1.00 73.81 173 ILE A N 1
ATOM 1347 C CA . ILE A 1 173 ? 11.546 -14.419 -8.798 1.00 73.81 173 ILE A CA 1
ATOM 1348 C C . ILE A 1 173 ? 12.661 -15.477 -8.707 1.00 73.81 173 ILE A C 1
ATOM 1350 O O . ILE A 1 173 ? 12.377 -16.670 -8.654 1.00 73.81 173 ILE A O 1
ATOM 1354 N N . ASN A 1 174 ? 13.924 -15.054 -8.613 1.00 75.50 174 ASN A N 1
ATOM 1355 C CA . ASN A 1 174 ? 15.073 -15.956 -8.508 1.00 75.50 174 ASN A CA 1
ATOM 1356 C C . ASN A 1 174 ? 15.321 -16.468 -7.076 1.00 75.50 174 ASN A C 1
ATOM 1358 O O . ASN A 1 174 ? 16.278 -17.203 -6.847 1.00 75.50 174 ASN A O 1
ATOM 1362 N N . VAL A 1 175 ? 14.505 -16.060 -6.099 1.00 77.00 175 VAL A N 1
ATOM 1363 C CA . VAL A 1 175 ? 14.622 -16.468 -4.693 1.00 77.00 175 VAL A CA 1
ATOM 1364 C C . VAL A 1 175 ? 13.344 -17.207 -4.291 1.00 77.00 175 VAL A C 1
ATOM 1366 O O . VAL A 1 175 ? 12.254 -16.758 -4.649 1.00 77.00 175 VAL A O 1
ATOM 1369 N N . PRO A 1 176 ? 13.429 -18.320 -3.537 1.00 78.06 176 PRO A N 1
ATOM 1370 C CA . PRO A 1 176 ? 12.237 -19.006 -3.056 1.00 78.06 176 PRO A CA 1
ATOM 1371 C C . PRO A 1 176 ? 11.383 -18.076 -2.187 1.00 78.06 176 PRO A C 1
ATOM 1373 O O . PRO A 1 176 ? 11.872 -17.430 -1.256 1.00 78.06 176 PRO A O 1
ATOM 1376 N N . PHE A 1 177 ? 10.087 -18.031 -2.482 1.00 70.06 17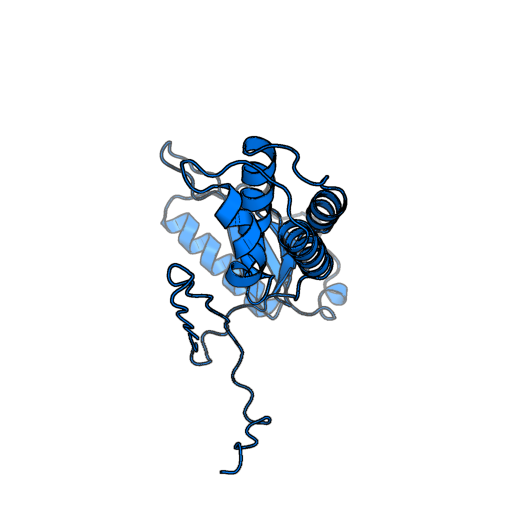7 PHE A N 1
ATOM 1377 C CA . PHE A 1 177 ? 9.114 -17.289 -1.692 1.00 70.06 177 PHE A CA 1
ATOM 1378 C C . PHE A 1 177 ? 8.756 -18.082 -0.434 1.00 70.06 177 PHE A C 1
ATOM 1380 O O . PHE A 1 177 ? 8.349 -19.239 -0.519 1.00 70.06 177 PHE A O 1
ATOM 1387 N N . VAL A 1 178 ? 8.870 -17.448 0.734 1.00 70.00 178 VAL A N 1
ATOM 1388 C CA . VAL A 1 178 ? 8.427 -18.025 2.009 1.00 70.00 178 VAL A CA 1
ATOM 1389 C C . VAL A 1 178 ? 7.136 -17.339 2.430 1.00 70.00 178 VAL A C 1
ATOM 1391 O O . VAL A 1 178 ? 7.093 -16.118 2.583 1.00 70.00 178 VAL A O 1
ATOM 1394 N N . VAL A 1 179 ? 6.078 -18.124 2.620 1.00 71.44 179 VAL A N 1
ATOM 1395 C CA . VAL A 1 179 ? 4.799 -17.635 3.140 1.00 71.44 179 VAL A CA 1
ATOM 1396 C C . VAL A 1 179 ? 4.722 -17.995 4.616 1.00 71.44 179 VAL A C 1
ATOM 1398 O O . VAL A 1 179 ? 4.597 -19.162 4.973 1.00 71.44 179 VAL A O 1
ATOM 1401 N N . TYR A 1 180 ? 4.796 -16.986 5.481 1.00 62.03 180 TYR A N 1
ATOM 1402 C CA . TYR A 1 180 ? 4.558 -17.167 6.909 1.00 62.03 180 TYR A CA 1
ATOM 1403 C C . TYR A 1 180 ? 3.063 -17.039 7.189 1.00 62.03 180 TYR A C 1
ATOM 1405 O O . TYR A 1 180 ? 2.491 -15.953 7.095 1.00 62.03 180 TYR A O 1
ATOM 1413 N N . THR A 1 181 ? 2.430 -18.148 7.551 1.00 57.28 181 THR A N 1
ATOM 1414 C CA . THR A 1 181 ? 1.055 -18.159 8.049 1.00 57.28 181 THR A CA 1
ATOM 1415 C C . THR A 1 181 ? 1.080 -18.301 9.561 1.00 57.28 181 THR A C 1
ATOM 1417 O O . THR A 1 181 ? 1.558 -19.308 10.075 1.00 57.28 181 THR A O 1
ATOM 1420 N N . ASN A 1 182 ? 0.554 -17.308 10.273 1.00 58.09 182 ASN A N 1
ATOM 1421 C CA . ASN A 1 182 ? 0.247 -17.448 11.690 1.00 58.09 182 ASN A CA 1
ATOM 1422 C C . ASN A 1 182 ? -1.274 -17.399 11.847 1.00 58.09 182 ASN A C 1
ATOM 1424 O O . ASN A 1 182 ? -1.898 -16.398 11.490 1.00 58.09 182 ASN A O 1
ATOM 1428 N N . ALA A 1 183 ? -1.861 -18.488 12.333 1.00 51.38 183 ALA A N 1
ATOM 1429 C CA . ALA A 1 183 ? -3.268 -18.545 12.694 1.00 51.38 183 ALA A CA 1
ATOM 1430 C C . ALA A 1 183 ? -3.365 -18.343 14.208 1.00 51.38 183 ALA A C 1
ATOM 1432 O O . ALA A 1 183 ? -2.738 -19.077 14.966 1.00 51.38 183 ALA A O 1
ATOM 1433 N N . SER A 1 184 ? -4.135 -17.350 14.652 1.00 54.22 184 SER A N 1
ATOM 1434 C CA . SER A 1 184 ? -4.566 -17.281 16.049 1.00 54.22 184 SER A CA 1
ATOM 1435 C C . SER A 1 184 ? -6.042 -17.651 16.128 1.00 54.22 184 SER A C 1
ATOM 1437 O O . SER A 1 184 ? -6.796 -17.374 15.196 1.00 54.22 184 SER A O 1
ATOM 1439 N N . GLU A 1 185 ? -6.474 -18.219 17.254 1.00 49.56 185 GLU A N 1
ATOM 1440 C CA . GLU A 1 185 ? -7.889 -18.542 17.529 1.00 49.56 185 GLU A CA 1
ATOM 1441 C C . GLU A 1 185 ? -8.825 -17.319 17.436 1.00 49.56 185 GLU A C 1
ATOM 1443 O O . GLU A 1 185 ? -10.045 -17.451 17.392 1.00 49.56 185 GLU A O 1
ATOM 1448 N N . ILE A 1 186 ? -8.251 -16.115 17.383 1.00 58.00 186 ILE A N 1
ATOM 1449 C CA . ILE A 1 186 ? -8.933 -14.829 17.525 1.00 58.00 186 ILE A CA 1
ATOM 1450 C C . ILE A 1 186 ? -9.069 -14.107 16.162 1.00 58.00 186 ILE A C 1
ATOM 1452 O O . ILE A 1 186 ? -9.776 -13.106 16.058 1.00 58.00 186 ILE A O 1
ATOM 1456 N N . GLY A 1 187 ? -8.462 -14.614 15.077 1.00 42.78 187 GLY A N 1
ATOM 1457 C CA . GLY A 1 187 ? -8.527 -13.987 13.751 1.00 42.78 187 GLY A CA 1
ATOM 1458 C C . GLY A 1 187 ? -8.693 -14.986 12.608 1.00 42.78 187 GLY A C 1
ATOM 1459 O O . GLY A 1 187 ? -7.949 -15.956 12.513 1.00 42.78 187 GLY A O 1
ATOM 1460 N N . GLN A 1 188 ? -9.629 -14.712 11.689 1.00 45.84 188 GLN A N 1
ATOM 1461 C CA . GLN A 1 188 ? -9.645 -15.361 10.373 1.00 45.84 188 GLN A CA 1
ATOM 1462 C C . GLN A 1 188 ? -8.244 -15.278 9.756 1.00 45.84 188 GLN A C 1
ATOM 1464 O O . GLN A 1 188 ? -7.624 -14.210 9.771 1.00 45.84 188 GLN A O 1
ATOM 1469 N N . VAL A 1 189 ? -7.761 -16.416 9.250 1.00 39.66 189 VAL A N 1
ATOM 1470 C CA . VAL A 1 189 ? -6.428 -16.609 8.670 1.00 39.66 189 VAL A CA 1
ATOM 1471 C C . VAL A 1 189 ? -6.042 -15.413 7.799 1.00 39.66 189 VAL A C 1
ATOM 1473 O O . VAL A 1 189 ? -6.546 -15.236 6.694 1.00 39.66 189 VAL A O 1
ATOM 1476 N N . CYS A 1 190 ? -5.126 -14.587 8.298 1.00 44.06 190 CYS A N 1
ATOM 1477 C CA . CYS A 1 190 ? -4.424 -13.620 7.473 1.00 44.06 190 CYS A CA 1
ATOM 1478 C C . CYS A 1 190 ? -3.160 -14.303 6.972 1.00 44.06 190 CYS A C 1
ATOM 1480 O O . CYS A 1 190 ? -2.145 -14.348 7.667 1.00 44.06 190 CYS A O 1
ATOM 1482 N N . ALA A 1 191 ? -3.211 -14.826 5.749 1.00 35.28 191 ALA A N 1
ATOM 1483 C CA . ALA A 1 191 ? -1.988 -14.993 4.987 1.00 35.28 191 ALA A CA 1
ATOM 1484 C C . ALA A 1 191 ? -1.471 -13.580 4.703 1.00 35.28 191 ALA A C 1
ATOM 1486 O O . ALA A 1 191 ? -1.949 -12.895 3.805 1.00 35.28 191 ALA A O 1
ATOM 1487 N N . CYS A 1 192 ? -0.540 -13.108 5.525 1.00 37.59 192 CYS A N 1
ATOM 1488 C CA . CYS A 1 192 ? 0.278 -11.966 5.173 1.00 37.59 192 CYS A CA 1
ATOM 1489 C C . CYS A 1 192 ? 1.457 -12.573 4.409 1.00 37.59 192 CYS A C 1
ATOM 1491 O O . CYS A 1 192 ? 2.341 -13.132 5.063 1.00 37.59 192 CYS A O 1
ATOM 1493 N N . PRO A 1 193 ? 1.498 -12.559 3.061 1.00 33.31 193 PRO A N 1
ATOM 1494 C CA . PRO A 1 193 ? 2.713 -12.911 2.348 1.00 33.31 193 PRO A CA 1
ATOM 1495 C C . PRO A 1 193 ? 3.747 -11.836 2.675 1.00 33.31 193 PRO A C 1
ATOM 1497 O O . PRO A 1 193 ? 3.922 -10.848 1.964 1.00 33.31 193 PRO A O 1
ATOM 1500 N N . LYS A 1 194 ? 4.422 -12.003 3.810 1.00 39.16 194 LYS A N 1
ATOM 1501 C CA . LYS A 1 194 ? 5.644 -11.293 4.110 1.00 39.16 194 LYS A CA 1
ATOM 1502 C C . LYS A 1 194 ? 6.693 -11.970 3.245 1.00 39.16 194 LYS A C 1
ATOM 1504 O O . LYS A 1 194 ? 7.289 -12.961 3.652 1.00 39.16 194 LYS A O 1
ATOM 1509 N N . ILE A 1 195 ? 6.870 -11.462 2.027 1.00 38.03 195 ILE A N 1
ATOM 1510 C CA . ILE A 1 195 ? 8.003 -11.823 1.177 1.00 38.03 195 ILE A CA 1
ATOM 1511 C C . ILE A 1 195 ? 9.234 -11.230 1.866 1.00 38.03 195 ILE A C 1
ATOM 1513 O O . ILE A 1 195 ? 9.650 -10.107 1.595 1.00 38.03 195 ILE A O 1
ATOM 1517 N N . GLN A 1 196 ? 9.760 -11.937 2.863 1.00 38.25 196 GLN A N 1
ATOM 1518 C CA . GLN A 1 196 ? 11.067 -11.636 3.418 1.00 38.25 196 GLN A CA 1
ATOM 1519 C C . GLN A 1 196 ? 12.099 -12.349 2.558 1.00 38.25 196 GLN A C 1
ATOM 1521 O O . GLN A 1 196 ? 12.091 -13.573 2.449 1.00 38.25 196 GLN A O 1
ATOM 1526 N N . LEU A 1 197 ? 12.985 -11.555 1.958 1.00 33.94 197 LEU A N 1
ATOM 1527 C CA . LEU A 1 197 ? 14.210 -12.036 1.335 1.00 33.94 197 LEU A CA 1
ATOM 1528 C C . LEU A 1 197 ? 14.949 -12.911 2.355 1.00 33.94 197 LEU A C 1
ATOM 1530 O O . LEU A 1 197 ? 15.285 -12.447 3.448 1.00 33.94 197 LEU A O 1
ATOM 1534 N N . TRP A 1 198 ? 15.174 -14.178 2.014 1.00 31.05 198 TRP A N 1
ATOM 1535 C CA . TRP A 1 198 ? 16.027 -15.059 2.803 1.00 31.05 198 TRP A CA 1
ATOM 1536 C C . TRP A 1 198 ? 17.428 -14.434 2.891 1.00 31.05 198 TRP A C 1
ATOM 1538 O O . TRP A 1 198 ? 18.069 -14.185 1.872 1.00 31.05 198 TRP A O 1
ATOM 1548 N N . ASN A 1 199 ? 17.882 -14.128 4.110 1.00 27.56 199 ASN A N 1
ATOM 1549 C CA . ASN A 1 199 ? 19.220 -13.602 4.368 1.00 27.56 199 ASN A CA 1
ATOM 1550 C C . ASN A 1 199 ? 20.042 -14.678 5.102 1.00 27.56 199 ASN A C 1
ATOM 1552 O O . ASN A 1 199 ? 19.827 -14.874 6.302 1.00 27.56 199 ASN A O 1
ATOM 1556 N N . PRO A 1 200 ? 20.996 -15.353 4.432 1.00 28.98 200 PRO A N 1
ATOM 1557 C CA . PRO A 1 200 ? 21.769 -16.448 5.025 1.00 28.98 200 PRO A CA 1
ATOM 1558 C C . PRO A 1 200 ? 22.629 -16.044 6.230 1.00 28.98 200 PRO A C 1
ATOM 1560 O O . PRO A 1 200 ? 23.132 -16.908 6.937 1.00 28.98 200 PRO A O 1
ATOM 1563 N N . ARG A 1 201 ? 22.818 -14.743 6.496 1.00 32.78 201 ARG A N 1
ATOM 1564 C CA . ARG A 1 201 ? 23.727 -14.253 7.547 1.00 32.78 201 ARG A CA 1
ATOM 1565 C C . ARG A 1 201 ? 23.103 -14.083 8.938 1.00 32.78 201 ARG A C 1
ATOM 1567 O O . ARG A 1 201 ? 23.793 -13.623 9.840 1.00 32.78 201 ARG A O 1
ATOM 1574 N N . LYS A 1 202 ? 21.826 -14.430 9.144 1.00 37.16 202 LYS A N 1
ATOM 1575 C CA . LYS A 1 202 ? 21.149 -14.293 10.453 1.00 37.16 202 LYS A CA 1
ATOM 1576 C C . LYS A 1 202 ? 20.506 -15.587 10.967 1.00 37.16 202 LYS A C 1
ATOM 1578 O O . LYS A 1 202 ? 19.445 -15.541 11.578 1.00 37.16 202 LYS A O 1
ATOM 1583 N N . SER A 1 203 ? 21.143 -16.740 10.760 1.00 30.91 203 SER A N 1
ATOM 1584 C CA . SER A 1 203 ? 20.771 -17.968 11.477 1.00 30.91 203 SER A CA 1
ATOM 1585 C C . SER A 1 203 ? 21.593 -18.114 12.764 1.00 30.91 203 SER A C 1
ATOM 1587 O O . SER A 1 203 ? 22.550 -18.884 12.818 1.00 30.91 203 SER A O 1
ATOM 1589 N N . THR A 1 204 ? 21.232 -17.393 13.822 1.00 34.41 204 THR A N 1
ATOM 1590 C CA . THR A 1 204 ? 21.570 -17.843 15.180 1.00 34.41 204 THR A CA 1
ATOM 1591 C C . THR A 1 204 ? 20.454 -18.779 15.628 1.00 34.41 204 THR A C 1
ATOM 1593 O O . THR A 1 204 ? 19.319 -18.341 15.813 1.00 34.41 204 THR A O 1
ATOM 1596 N N . LYS A 1 205 ? 20.761 -20.079 15.728 1.00 30.86 205 LYS A N 1
ATOM 1597 C CA . LYS A 1 205 ? 19.866 -21.082 16.325 1.00 30.86 205 LYS A CA 1
ATOM 1598 C C . LYS A 1 205 ? 19.495 -20.633 17.749 1.00 30.86 205 LYS A C 1
ATOM 1600 O O . LYS A 1 205 ? 20.400 -20.204 18.465 1.00 30.86 205 LYS A O 1
ATOM 1605 N N . PRO A 1 206 ? 18.232 -20.752 18.191 1.00 31.28 206 PRO A N 1
ATOM 1606 C CA . PRO A 1 206 ? 17.949 -20.730 19.616 1.00 31.28 206 PRO A CA 1
ATOM 1607 C C . PRO A 1 206 ? 18.568 -21.989 20.235 1.00 31.28 206 PRO A C 1
ATOM 1609 O O . PRO A 1 206 ? 18.307 -23.102 19.776 1.00 31.28 206 PRO A O 1
ATOM 1612 N N . SER A 1 207 ? 19.452 -21.794 21.211 1.00 33.81 207 SER A N 1
ATOM 1613 C CA . SER A 1 207 ? 19.918 -22.852 22.102 1.00 33.81 207 SER A CA 1
ATOM 1614 C C . SER A 1 207 ? 18.748 -23.358 22.941 1.00 33.81 207 SER A C 1
ATOM 1616 O O . SER A 1 207 ? 17.925 -22.555 23.385 1.00 33.81 207 SER A O 1
ATOM 1618 N N . THR A 1 208 ? 18.708 -24.679 23.087 1.00 44.12 208 THR A N 1
ATOM 1619 C CA . THR A 1 208 ? 17.782 -25.485 23.888 1.00 44.12 208 THR A CA 1
ATOM 1620 C C . THR A 1 208 ? 17.623 -24.984 25.317 1.00 44.12 208 THR A C 1
ATOM 1622 O O . THR A 1 208 ? 18.629 -24.489 25.876 1.00 44.12 208 THR A O 1
#

Sequence (208 aa):
MNMSGTMPNMQMINSLHGLVTLFTLLMVNPGNPLDDIIIFSSSWEQHSYDVQAVLDKLRNAGLSVNMKKSKLFRTSLKFLGHIVSATGVNVDPDNIEAVQNFPAPTNLKALQRLLGMAWWYHRFVTNFSQIAEPLNALKKKGAKFSWSPACQTAFITLKNNLAKPPVLGHPNINVPFVVYTNASEIGQVCACPKIQLWNPRKSTKPST

Radius of gyration: 22.05 Å; chains: 1; bounding box: 50×41×64 Å

Secondary structure (DSSP, 8-state):
----S-PPPHHHHTTSS-EEEEEEEE-SSSS----EEEEEESSHHHHHHHHHHHHHHHHHTT-EE-TTT-EEEESEEEETTEEEETTEEEE-HHHHHHHHTPPPP-SHHHHHHHHHHHHHTGGGSTTHHHHTHHHHHTTSTT------HHHHHHHHHHHHHHHSPPPBPPP-TTS-----B---TTS---B----PPP-GGG--PPP-

InterPro domains:
  IPR000477 Reverse transcriptase domain [PF00078] (34-83)
  IPR041577 Reverse transcriptase/retrotransposon-derived protein, RNase H-like domain [PF17919] (147-187)
  IPR043128 Reverse transcriptase/Diguanylate cyclase domain [G3DSA:3.30.70.270] (32-89)
  IPR043128 Reverse transcriptase/Diguanylate cyclase domain [G3DSA:3.30.70.270] (94-178)
  IPR043502 DNA/RNA polymerase superfamily [SSF56672] (34-191)
  IPR051320 Viral Replication and Maturation Polyprotein [PTHR33064] (33-187)